Protein AF-U9UAP5-F1 (afdb_monomer_lite)

pLDDT: mean 79.6, std 18.51, range [35.94, 98.56]

Organism: Rhizophagus irregularis (strain DAOM 181602 / DAOM 197198 / MUCL 43194) (NCBI:txid747089)

Secondary structure (DSSP, 8-state):
---SSHHHHHHHHHHHHHHHHHHHHHHHHHHH---TT--HHHHHHHHHHHHTTTT--EEEEEEEEEESTTSTT-EEEEEEEEE-TT--EEEEEEEEPPSS--HHHHHHHHHHHHHHHSTT-SSEEEEES-HHHHHHHHHHHS--S---HHHHHHS-S-HHHHHHHHHHHHTT-S---EEEEPPTT---HHHHHHHHHHHHHHHHHHHHHHHHHHHHHHHHHHTT---

Sequence (227 aa):
MLFKQDDIRLNIFDSNMQKSTQNCIEKYVKKEKFNKNLTIEKLNVINYKLIQQLGEQIFVYIDGSVINNGTENIDGIAGLHFYDKDHKLIDEFYVNIEHWISPSKAEVTSFIIALIIVHNISNVEIITDNEFIFNYFNDIICKTEIYNTRKLLKTQNNIYIWALIRQFIDLNEIIIPKITKIKAHDDDLYHNFLDQQIKGRYSDRNRENENALQTNFRTTKRCRYKI

InterPro domains:
  IPR002156 Ribonuclease H domain [PF00075] (56-192)
  IPR012337 Ribonuclease H-like superfamily [SSF53098] (57-196)
  IPR036397 Ribonuclease H superfamily [G3DSA:3.30.420.10] (53-224)

Radius of gyration: 21.19 Å; chains: 1; bounding box: 62×39×78 Å

Foldseek 3Di:
DDDDDPVVVVVVVVVVCVVLLLCLLCVVCVVVVFFPQRDSVVLVVLLVLVVVLVQFAKEKEKAKDWPPPPDPPIKIKIKIFIAGPVRDTSDIDMTIDPDPDDRVCSRLVNVLSVQSSCFPHARYEYEYQDPCCVVVVVVLLPDPDDDDVVNLVVPPPPSVSVVSVSVCNVVSSGRDHHYDHDHVPDVPVVNVVRVVVRVVVVVVVVVVVVVVVVVVVVVVVVVPPDD

Structure (mmCIF, N/CA/C/O backbone):
data_AF-U9UAP5-F1
#
_entry.id   AF-U9UAP5-F1
#
loop_
_atom_site.group_PDB
_atom_site.id
_atom_site.type_symbol
_atom_site.label_atom_id
_atom_site.label_alt_id
_atom_site.label_comp_id
_atom_site.label_asym_id
_atom_site.label_entity_id
_atom_site.label_seq_id
_atom_site.pdbx_PDB_ins_code
_atom_site.Cartn_x
_atom_site.Cartn_y
_atom_site.Cartn_z
_atom_site.occupancy
_atom_site.B_iso_or_equiv
_atom_site.auth_seq_id
_atom_site.auth_comp_id
_atom_site.auth_asym_id
_atom_site.auth_atom_id
_atom_site.pdbx_PDB_model_num
ATOM 1 N N . MET A 1 1 ? -43.682 16.691 21.833 1.00 35.94 1 MET A N 1
ATOM 2 C CA . MET A 1 1 ? -43.335 16.337 20.440 1.00 35.94 1 MET A CA 1
ATOM 3 C C . MET A 1 1 ? -41.964 16.943 20.168 1.00 35.94 1 MET A C 1
ATOM 5 O O . MET A 1 1 ? -41.879 18.144 19.965 1.00 35.94 1 MET A O 1
ATOM 9 N N . LEU A 1 2 ? -40.893 16.168 20.356 1.00 37.59 2 LEU A N 1
ATOM 10 C CA . LEU A 1 2 ? -39.516 16.672 20.453 1.00 37.59 2 LEU A CA 1
ATOM 11 C C . LEU A 1 2 ? -38.598 15.733 19.662 1.00 37.59 2 LEU A C 1
ATOM 13 O O . LEU A 1 2 ? -37.978 14.852 20.228 1.00 37.59 2 LEU A O 1
ATOM 17 N N . PHE A 1 3 ? -38.597 15.881 18.338 1.00 38.66 3 PHE A N 1
ATOM 18 C CA . PHE A 1 3 ? -37.643 15.247 17.425 1.00 38.66 3 PHE A CA 1
ATOM 19 C C . PHE A 1 3 ? -37.561 16.129 16.180 1.00 38.66 3 PHE A C 1
ATOM 21 O O . PHE A 1 3 ? -38.587 16.300 15.521 1.00 38.66 3 PHE A O 1
ATOM 28 N N . LYS A 1 4 ? -36.394 16.741 15.919 1.00 45.78 4 LYS A N 1
ATOM 29 C CA . LYS A 1 4 ? -35.970 17.262 14.594 1.00 45.78 4 LYS A CA 1
ATOM 30 C C . LYS A 1 4 ? -34.609 17.973 14.571 1.00 45.78 4 LYS A C 1
ATOM 32 O O . LYS A 1 4 ? -34.168 18.358 13.493 1.00 45.78 4 LYS A O 1
ATOM 37 N N . GLN A 1 5 ? -33.945 18.185 15.711 1.00 45.50 5 GLN A N 1
ATOM 38 C CA . GLN A 1 5 ? -32.701 18.971 15.742 1.00 45.50 5 GLN A CA 1
ATOM 39 C C . GLN A 1 5 ? -31.417 18.123 15.700 1.00 45.50 5 GLN A C 1
ATOM 41 O O . GLN A 1 5 ? -30.383 18.629 15.265 1.00 45.50 5 GLN A O 1
ATOM 46 N N . ASP A 1 6 ? -31.496 16.835 16.049 1.00 45.12 6 ASP A N 1
ATOM 47 C CA . ASP A 1 6 ? -30.340 15.927 16.059 1.00 45.12 6 ASP A CA 1
ATOM 48 C C . ASP A 1 6 ? -29.997 15.373 14.661 1.00 45.12 6 ASP A C 1
ATOM 50 O O . ASP A 1 6 ? -28.821 15.243 14.322 1.00 45.12 6 ASP A O 1
ATOM 54 N N . ASP A 1 7 ? -30.992 15.194 13.784 1.00 52.41 7 ASP A N 1
ATOM 55 C CA . ASP A 1 7 ? -30.795 14.655 12.425 1.00 52.41 7 ASP A CA 1
ATOM 56 C C . ASP A 1 7 ? -30.015 15.601 11.499 1.00 52.41 7 ASP A C 1
ATOM 58 O O . ASP A 1 7 ? -29.299 15.172 10.595 1.00 52.41 7 ASP A O 1
ATOM 62 N N . ILE A 1 8 ? -30.139 16.914 11.707 1.00 49.81 8 ILE A N 1
ATOM 63 C CA . ILE A 1 8 ? -29.473 17.916 10.864 1.00 49.81 8 ILE A CA 1
ATOM 64 C C . ILE A 1 8 ? -27.989 18.015 11.232 1.00 49.81 8 ILE A C 1
ATOM 66 O O . ILE A 1 8 ? -27.147 18.173 10.351 1.00 49.81 8 ILE A O 1
ATOM 70 N N . ARG A 1 9 ? -27.644 17.892 12.521 1.00 43.47 9 ARG A N 1
ATOM 71 C CA . ARG A 1 9 ? -26.245 17.935 12.972 1.00 43.47 9 ARG A CA 1
ATOM 72 C C . ARG A 1 9 ? -25.468 16.700 12.534 1.00 43.47 9 ARG A C 1
ATOM 74 O O . ARG A 1 9 ? -24.343 16.870 12.077 1.00 43.47 9 ARG A O 1
ATOM 81 N N . LEU A 1 10 ? -26.076 15.515 12.603 1.00 42.47 10 LEU A N 1
ATOM 82 C CA . LEU A 1 10 ? -25.497 14.274 12.076 1.00 42.47 10 LEU A CA 1
ATOM 83 C C . LEU A 1 10 ? -25.253 14.370 10.563 1.00 42.47 10 LEU A C 1
ATOM 85 O O . LEU A 1 10 ? -24.121 14.208 10.126 1.00 42.47 10 LEU A O 1
ATOM 89 N N . ASN A 1 11 ? -26.250 14.797 9.780 1.00 44.91 11 ASN A N 1
ATOM 90 C CA . ASN A 1 11 ? -26.093 14.959 8.328 1.00 44.91 11 ASN A CA 1
ATOM 91 C C . ASN A 1 11 ? -25.056 16.026 7.930 1.00 44.91 11 ASN A C 1
ATOM 93 O O . ASN A 1 11 ? -24.341 15.866 6.942 1.00 44.91 11 ASN A O 1
ATOM 97 N N . ILE A 1 12 ? -24.948 17.128 8.682 1.00 47.19 12 ILE A N 1
ATOM 98 C CA . ILE A 1 12 ? -23.920 18.150 8.434 1.00 47.19 12 ILE A CA 1
ATOM 99 C C . ILE A 1 12 ? -22.530 17.608 8.785 1.00 47.19 12 ILE A C 1
ATOM 101 O O . ILE A 1 12 ? -21.582 17.870 8.043 1.00 47.19 12 ILE A O 1
ATOM 105 N N . PHE A 1 13 ? -22.404 16.843 9.872 1.00 42.25 13 PHE A N 1
ATOM 106 C CA . PHE A 1 13 ? -21.147 16.212 10.273 1.00 42.25 13 PHE A CA 1
ATOM 107 C C . PHE A 1 13 ? -20.698 15.164 9.247 1.00 42.25 13 PHE A C 1
ATOM 109 O O . PHE A 1 13 ? -19.557 15.225 8.794 1.00 42.25 13 PHE A O 1
ATOM 116 N N . ASP A 1 14 ? -21.616 14.320 8.773 1.00 47.25 14 ASP A N 1
ATOM 117 C CA . ASP A 1 14 ? -21.368 13.340 7.712 1.00 47.25 14 ASP A CA 1
ATOM 118 C C . ASP A 1 14 ? -21.012 14.016 6.382 1.00 47.25 14 ASP A C 1
ATOM 120 O O . ASP A 1 14 ? -20.073 13.597 5.711 1.00 47.25 14 ASP A O 1
ATOM 124 N N . SER A 1 15 ? -21.676 15.122 6.019 1.00 47.16 15 SER A N 1
ATOM 125 C CA . SER A 1 15 ? -21.361 15.866 4.787 1.00 47.16 15 SER A CA 1
ATOM 126 C C . SER A 1 15 ? -20.008 16.591 4.842 1.00 47.16 15 SER A C 1
ATOM 128 O O . SER A 1 15 ? -19.310 16.704 3.831 1.00 47.16 15 SER A O 1
ATOM 130 N N . ASN A 1 16 ? -19.608 17.075 6.022 1.00 41.84 16 ASN A N 1
ATOM 131 C CA . ASN A 1 16 ? -18.329 17.752 6.227 1.00 41.84 16 ASN A CA 1
ATOM 132 C C . ASN A 1 16 ? -17.179 16.750 6.375 1.00 41.84 16 ASN A C 1
ATOM 134 O O . ASN A 1 16 ? -16.092 17.018 5.863 1.00 41.84 16 ASN A O 1
ATOM 138 N N . MET A 1 17 ? -17.422 15.583 6.984 1.00 44.56 17 MET A N 1
ATOM 139 C CA . MET A 1 17 ? -16.513 14.444 6.886 1.00 44.56 17 MET A CA 1
ATOM 140 C C . MET A 1 17 ? -16.401 13.979 5.436 1.00 44.56 17 MET A C 1
ATOM 142 O O . MET A 1 17 ? -15.288 13.841 4.956 1.00 44.56 17 MET A O 1
ATOM 146 N N . GLN A 1 18 ? -17.487 13.842 4.672 1.00 45.22 18 GLN A N 1
ATOM 147 C CA . GLN A 1 18 ? -17.420 13.503 3.239 1.00 45.22 18 GLN A CA 1
ATOM 148 C C . GLN A 1 18 ? -16.587 14.516 2.425 1.00 45.22 18 GLN A C 1
ATOM 150 O O . GLN A 1 18 ? -15.749 14.124 1.614 1.00 45.22 18 GLN A O 1
ATOM 155 N N . LYS A 1 19 ? -16.718 15.820 2.706 1.00 44.84 19 LYS A N 1
ATOM 156 C CA . LYS A 1 19 ? -15.892 16.868 2.076 1.00 44.84 19 LYS A CA 1
ATOM 157 C C . LYS A 1 19 ? -14.421 16.864 2.503 1.00 44.84 19 LYS A C 1
ATOM 159 O O . LYS A 1 19 ? -13.569 17.209 1.684 1.00 44.84 19 LYS A O 1
ATOM 164 N N . SER A 1 20 ? -14.098 16.527 3.754 1.00 47.84 20 SER A N 1
ATOM 165 C CA . SER A 1 20 ? -12.695 16.420 4.188 1.00 47.84 20 SER A CA 1
ATOM 166 C C . SER A 1 20 ? -12.054 15.113 3.713 1.00 47.84 20 SER A C 1
ATOM 168 O O . SER A 1 20 ? -10.878 15.103 3.354 1.00 47.84 20 SER A O 1
ATOM 170 N N . THR A 1 21 ? -12.846 14.041 3.623 1.00 48.28 21 THR A N 1
ATOM 171 C CA . THR A 1 21 ? -12.407 12.696 3.240 1.00 48.28 21 THR A CA 1
ATOM 172 C C . THR A 1 21 ? -12.089 12.568 1.752 1.00 48.28 21 THR A C 1
ATOM 174 O O . THR A 1 21 ? -11.117 11.916 1.388 1.00 48.28 21 THR A O 1
ATOM 177 N N . GLN A 1 22 ? -12.794 13.294 0.882 1.00 56.00 22 GLN A N 1
ATOM 178 C CA . GLN A 1 22 ? -12.462 13.357 -0.549 1.00 56.00 22 GLN A CA 1
ATOM 179 C C . GLN A 1 22 ? -11.122 14.043 -0.848 1.00 56.00 22 GLN A C 1
ATOM 181 O O . GLN A 1 22 ? -10.555 13.861 -1.927 1.00 56.00 22 GLN A O 1
ATOM 186 N N . ASN A 1 23 ? -10.572 14.813 0.093 1.00 66.12 23 ASN A N 1
ATOM 187 C CA . ASN A 1 23 ? -9.440 15.677 -0.201 1.00 66.12 23 ASN A CA 1
ATOM 188 C C . ASN A 1 23 ? -8.152 14.886 -0.487 1.00 66.12 23 ASN A C 1
ATOM 190 O O . ASN A 1 23 ? -7.437 15.229 -1.420 1.00 66.12 23 ASN A O 1
ATOM 194 N N . CYS A 1 24 ? -7.861 13.813 0.253 1.00 73.25 24 CYS A N 1
ATOM 195 C CA . CYS A 1 24 ? -6.582 13.090 0.157 1.00 73.25 24 CYS A CA 1
ATOM 196 C C . CYS A 1 24 ? -6.457 12.302 -1.153 1.00 73.25 24 CYS A C 1
ATOM 198 O O . CYS A 1 24 ? -5.463 12.442 -1.871 1.00 73.25 24 CYS A O 1
ATOM 200 N N . ILE A 1 25 ? -7.506 11.543 -1.494 1.00 77.12 25 ILE A N 1
ATOM 201 C CA . ILE A 1 25 ? -7.612 10.780 -2.745 1.00 77.12 25 ILE A CA 1
ATOM 202 C C . ILE A 1 25 ? -7.544 11.732 -3.939 1.00 77.12 25 ILE A C 1
ATOM 204 O O . ILE A 1 25 ? -6.713 11.558 -4.832 1.00 77.12 25 ILE A O 1
ATOM 208 N N . GLU A 1 26 ? -8.363 12.787 -3.945 1.00 77.00 26 GLU A N 1
ATOM 209 C CA . GLU A 1 26 ? -8.347 13.749 -5.042 1.00 77.00 26 GLU A CA 1
ATOM 210 C C . GLU A 1 26 ? -7.017 14.497 -5.149 1.00 77.00 26 GLU A C 1
ATOM 212 O O . GLU A 1 26 ? -6.506 14.656 -6.258 1.00 77.00 26 GLU A O 1
ATOM 217 N N . LYS A 1 27 ? -6.437 14.949 -4.027 1.00 74.75 27 LYS A N 1
ATOM 218 C CA . LYS A 1 27 ? -5.133 15.628 -4.001 1.00 74.75 27 LYS A CA 1
ATOM 219 C C . LYS A 1 27 ? -4.051 14.752 -4.598 1.00 74.75 27 LYS A C 1
ATOM 221 O O . LYS A 1 27 ? -3.270 15.260 -5.397 1.00 74.75 27 LYS A O 1
ATOM 226 N N . TYR A 1 28 ? -3.994 13.477 -4.221 1.00 75.50 28 TYR A N 1
ATOM 227 C CA . TYR A 1 28 ? -2.985 12.567 -4.741 1.00 75.50 28 TYR A CA 1
ATOM 228 C C . TYR A 1 28 ? -3.186 12.305 -6.229 1.00 75.50 28 TYR A C 1
ATOM 230 O O . TYR A 1 28 ? -2.288 12.594 -7.012 1.00 75.50 28 TYR A O 1
ATOM 238 N N . VAL A 1 29 ? -4.379 11.876 -6.654 1.00 75.56 29 VAL A N 1
ATOM 239 C CA . VAL A 1 29 ? -4.629 11.545 -8.067 1.00 75.56 29 VAL A CA 1
ATOM 240 C C . VAL A 1 29 ? -4.442 12.771 -8.977 1.00 75.56 29 VAL A C 1
ATOM 242 O O . VAL A 1 29 ? -3.831 12.670 -10.042 1.00 75.56 29 VAL A O 1
ATOM 245 N N . LYS A 1 30 ? -4.889 13.965 -8.551 1.00 72.12 30 LYS A N 1
ATOM 246 C CA . LYS A 1 30 ? -4.695 15.222 -9.307 1.00 72.12 30 LYS A CA 1
ATOM 247 C C . LYS A 1 30 ? -3.240 15.695 -9.338 1.00 72.12 30 LYS A C 1
ATOM 249 O O . LYS A 1 30 ? -2.876 16.424 -10.261 1.00 72.12 30 LYS A O 1
ATOM 254 N N . LYS A 1 31 ? -2.425 15.347 -8.339 1.00 69.56 31 LYS A N 1
ATOM 255 C CA . LYS A 1 31 ? -0.985 15.649 -8.318 1.00 69.56 31 LYS A CA 1
ATOM 256 C C . LYS A 1 31 ? -0.188 14.646 -9.146 1.00 69.56 31 LYS A C 1
ATOM 258 O O . LYS A 1 31 ? 0.720 15.055 -9.861 1.00 69.56 31 LYS A O 1
ATOM 263 N N . GLU A 1 32 ? -0.568 13.374 -9.082 1.00 66.31 32 GLU A N 1
ATOM 264 C CA . GLU A 1 32 ? 0.129 12.283 -9.750 1.00 66.31 32 GLU A CA 1
ATOM 265 C C . GLU A 1 32 ? -0.111 12.231 -11.250 1.00 66.31 32 GLU A C 1
ATOM 267 O O . GLU A 1 32 ? 0.716 11.598 -11.865 1.00 66.31 32 GLU A O 1
ATOM 272 N N . LYS A 1 33 ? -1.159 12.861 -11.829 1.00 55.91 33 LYS A N 1
ATOM 273 C CA . LYS A 1 33 ? -1.406 13.221 -13.266 1.00 55.91 33 LYS A CA 1
ATOM 274 C C . LYS A 1 33 ? -0.929 12.292 -14.415 1.00 55.91 33 LYS A C 1
ATOM 276 O O . LYS A 1 33 ? -1.120 12.634 -15.579 1.00 55.91 33 LYS A O 1
ATOM 281 N N . PHE A 1 34 ? -0.367 11.131 -14.123 1.00 49.75 34 PHE A N 1
ATOM 282 C CA . PHE A 1 34 ? 0.582 10.379 -14.945 1.00 49.75 34 PHE A CA 1
ATOM 283 C C . PHE A 1 34 ? 0.334 8.875 -14.832 1.00 49.75 34 PHE A C 1
ATOM 285 O O . PHE A 1 34 ? 1.181 8.098 -15.233 1.00 49.75 34 PHE A O 1
ATOM 292 N N . ASN A 1 35 ? -0.789 8.441 -14.256 1.00 58.06 35 ASN A N 1
ATOM 293 C CA . ASN A 1 35 ? -1.084 7.022 -14.128 1.00 58.06 35 ASN A CA 1
ATOM 294 C C . ASN A 1 35 ? -2.488 6.749 -14.650 1.00 58.06 35 ASN A C 1
ATOM 296 O O . ASN A 1 35 ? -3.480 6.990 -13.959 1.00 58.06 35 ASN A O 1
ATOM 300 N N . LYS A 1 36 ? -2.583 6.296 -15.905 1.00 59.66 36 LYS A N 1
ATOM 301 C CA . LYS A 1 36 ? -3.878 6.165 -16.607 1.00 59.66 36 LYS A CA 1
ATOM 302 C C . LYS A 1 36 ? -4.831 5.178 -15.926 1.00 59.66 36 LYS A C 1
ATOM 304 O O . LYS A 1 36 ? -6.037 5.246 -16.144 1.00 59.66 36 LYS A O 1
ATOM 309 N N . ASN A 1 37 ? -4.294 4.295 -15.086 1.00 64.44 37 ASN A N 1
ATOM 310 C CA . ASN A 1 37 ? -5.046 3.248 -14.399 1.00 64.44 37 ASN A CA 1
ATOM 311 C C . ASN A 1 37 ? -5.502 3.645 -12.982 1.00 64.44 37 ASN A C 1
ATOM 313 O O . ASN A 1 37 ? -6.260 2.896 -12.359 1.00 64.44 37 ASN A O 1
ATOM 317 N N . LEU A 1 38 ? -5.084 4.815 -12.483 1.00 76.62 38 LEU A N 1
ATOM 318 C CA . LEU A 1 38 ? -5.445 5.329 -11.164 1.00 76.62 38 LEU A CA 1
ATOM 319 C C . LEU A 1 38 ? -6.647 6.281 -11.273 1.00 76.62 38 LEU A C 1
ATOM 321 O O . LEU A 1 38 ? -6.513 7.441 -11.655 1.00 76.62 38 LEU A O 1
ATOM 325 N N . THR A 1 39 ? -7.837 5.799 -10.918 1.00 81.56 39 THR A N 1
ATOM 326 C CA . THR A 1 39 ? -9.073 6.600 -10.940 1.00 81.56 39 THR A CA 1
ATOM 327 C C . THR A 1 39 ? -9.577 6.861 -9.526 1.00 81.56 39 THR A C 1
ATOM 329 O O . THR A 1 39 ? -9.689 5.916 -8.743 1.00 81.56 39 THR A O 1
ATOM 332 N N . ILE A 1 40 ? -9.968 8.108 -9.238 1.00 83.50 40 ILE A N 1
ATOM 333 C CA . ILE A 1 40 ? -10.577 8.518 -7.956 1.00 83.50 40 ILE A CA 1
ATOM 334 C C . ILE A 1 40 ? -11.766 7.615 -7.596 1.00 83.50 40 ILE A C 1
ATOM 336 O O . ILE A 1 40 ? -11.891 7.187 -6.455 1.00 83.50 40 ILE A O 1
ATOM 340 N N . GLU A 1 41 ? -12.596 7.268 -8.581 1.00 85.88 41 GLU A N 1
ATOM 341 C CA . GLU A 1 41 ? -13.773 6.412 -8.396 1.00 85.88 41 GLU A CA 1
ATOM 342 C C . GLU A 1 41 ? -13.417 5.038 -7.818 1.00 85.88 41 GLU A C 1
ATOM 344 O O . GLU A 1 41 ? -13.993 4.641 -6.811 1.00 85.88 41 GLU A O 1
ATOM 349 N N . LYS A 1 42 ? -12.427 4.338 -8.391 1.00 88.12 42 LYS A N 1
ATOM 350 C CA . LYS A 1 42 ? -11.974 3.034 -7.870 1.00 88.12 42 LYS A CA 1
ATOM 351 C C . LYS A 1 42 ? -11.477 3.128 -6.428 1.00 88.12 42 LYS A C 1
ATOM 353 O O . LYS A 1 42 ? -11.852 2.296 -5.610 1.00 88.12 42 LYS A O 1
ATOM 358 N N . LEU A 1 43 ? -10.671 4.143 -6.114 1.00 91.69 43 LEU A N 1
ATOM 359 C CA . LEU A 1 43 ? -10.145 4.337 -4.758 1.00 91.69 43 LEU A CA 1
ATOM 360 C C . LEU A 1 43 ? -11.276 4.615 -3.756 1.00 91.69 43 LEU A C 1
ATOM 362 O O . LEU A 1 43 ? -11.295 4.024 -2.680 1.00 91.69 43 LEU A O 1
ATOM 366 N N . ASN A 1 44 ? -12.256 5.440 -4.140 1.00 90.75 44 ASN A N 1
ATOM 367 C CA . ASN A 1 44 ? -13.436 5.728 -3.322 1.00 90.75 44 ASN A CA 1
ATOM 368 C C . ASN A 1 44 ? -14.317 4.491 -3.108 1.00 90.75 44 ASN A C 1
ATOM 370 O O . ASN A 1 44 ? -14.843 4.306 -2.015 1.00 90.75 44 ASN A O 1
ATOM 374 N N . VAL A 1 45 ? -14.484 3.636 -4.124 1.00 93.44 45 VAL A N 1
ATOM 375 C CA . VAL A 1 45 ? -15.258 2.390 -3.993 1.00 93.44 45 VAL A CA 1
ATOM 376 C C . VAL A 1 45 ? -14.613 1.455 -2.973 1.00 93.44 45 VAL A C 1
ATOM 378 O O . VAL A 1 45 ? -15.321 0.911 -2.126 1.00 93.44 45 VAL A O 1
ATOM 381 N N . ILE A 1 46 ? -13.288 1.294 -3.019 1.00 95.44 46 ILE A N 1
ATOM 382 C CA . ILE A 1 46 ? -12.565 0.478 -2.036 1.00 95.44 46 ILE A C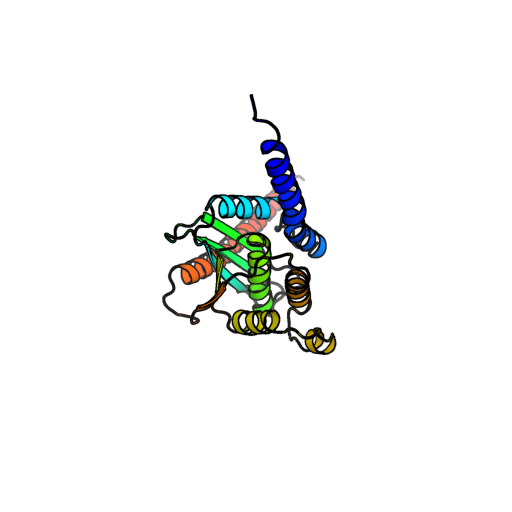A 1
ATOM 383 C C . ILE A 1 46 ? -12.700 1.106 -0.649 1.00 95.44 46 ILE A C 1
ATOM 385 O O . ILE A 1 46 ? -13.158 0.433 0.268 1.00 95.44 46 ILE A O 1
ATOM 389 N N . ASN A 1 47 ? -12.395 2.401 -0.503 1.00 95.56 47 ASN A N 1
ATOM 390 C CA . ASN A 1 47 ? -12.536 3.115 0.769 1.00 95.56 47 ASN A CA 1
ATOM 391 C C . ASN A 1 47 ? -13.939 2.935 1.374 1.00 95.56 47 ASN A C 1
ATOM 393 O O . ASN A 1 47 ? -14.063 2.584 2.545 1.00 95.56 47 ASN A O 1
ATOM 397 N N . TYR A 1 48 ? -14.991 3.067 0.562 1.00 94.06 48 TYR A N 1
ATOM 398 C CA . TYR A 1 48 ? -16.363 2.838 1.001 1.00 94.06 48 TYR A CA 1
ATOM 399 C C . TYR A 1 48 ? -16.572 1.412 1.530 1.00 94.06 48 TYR A C 1
ATOM 401 O O . TYR A 1 48 ? -17.097 1.247 2.626 1.00 94.06 48 TYR A O 1
ATOM 409 N N . LYS A 1 49 ? -16.113 0.372 0.817 1.00 95.94 49 LYS A N 1
ATOM 410 C CA . LYS A 1 49 ? -16.207 -1.025 1.291 1.00 95.94 49 LYS A CA 1
ATOM 411 C C . LYS A 1 49 ? -15.492 -1.248 2.628 1.00 95.94 49 LYS A C 1
ATOM 413 O O . LYS A 1 49 ? -15.974 -2.031 3.448 1.00 95.94 49 LYS A O 1
ATOM 418 N N . LEU A 1 50 ? -14.368 -0.566 2.847 1.00 96.19 50 LEU A N 1
ATOM 419 C CA . LEU A 1 50 ? -13.612 -0.635 4.098 1.00 96.19 50 LEU A CA 1
ATOM 420 C C . LEU A 1 50 ? -14.341 0.081 5.246 1.00 96.19 50 LEU A C 1
ATOM 422 O O . LEU A 1 50 ? -14.419 -0.453 6.347 1.00 96.19 50 LEU A O 1
ATOM 426 N N . ILE A 1 51 ? -14.959 1.239 4.994 1.00 93.88 51 ILE A N 1
ATOM 427 C CA . ILE A 1 51 ? -15.796 1.941 5.987 1.00 93.88 51 ILE A CA 1
ATOM 428 C C . ILE A 1 51 ? -16.985 1.072 6.422 1.00 93.88 51 ILE A C 1
ATOM 430 O O . ILE A 1 51 ? -17.341 1.047 7.601 1.00 93.88 51 ILE A O 1
ATOM 434 N N . GLN A 1 52 ? -17.559 0.298 5.496 1.00 93.44 52 GLN A N 1
ATOM 435 C CA . GLN A 1 52 ? -18.656 -0.629 5.790 1.00 93.44 52 GLN A CA 1
ATOM 436 C C . GLN A 1 52 ? -18.255 -1.801 6.708 1.00 93.44 52 GLN A C 1
ATOM 438 O O . GLN A 1 52 ? -19.142 -2.537 7.131 1.00 93.44 52 GLN A O 1
ATOM 443 N N . GLN A 1 53 ? -16.971 -1.952 7.065 1.00 92.38 53 GLN A N 1
ATOM 444 C CA . GLN A 1 53 ? -16.531 -2.866 8.130 1.00 92.38 53 GLN A CA 1
ATOM 445 C C . GLN A 1 53 ? -16.803 -2.311 9.544 1.00 92.38 53 GLN A C 1
ATOM 447 O O . GLN A 1 53 ? -16.448 -2.940 10.533 1.00 92.38 53 GLN A O 1
ATOM 452 N N . LEU A 1 54 ? -17.426 -1.130 9.670 1.00 89.12 54 LEU A N 1
ATOM 453 C CA . LEU A 1 54 ? -17.953 -0.576 10.928 1.00 89.12 54 LEU A CA 1
ATOM 454 C C . LEU A 1 54 ? -16.921 -0.463 12.070 1.00 89.12 54 LEU A C 1
ATOM 456 O O . LEU A 1 54 ? -17.260 -0.590 13.245 1.00 89.12 54 LEU A O 1
ATOM 460 N N . GLY A 1 55 ? -15.660 -0.185 11.728 1.00 86.50 55 GLY A N 1
ATOM 461 C CA . GLY A 1 55 ? -14.570 -0.019 12.698 1.00 86.50 55 GLY A CA 1
ATOM 462 C C . GLY A 1 55 ? -13.910 -1.325 13.155 1.00 86.50 55 GLY A C 1
ATOM 463 O O . GLY A 1 55 ? -13.029 -1.291 14.019 1.00 86.50 55 GLY A O 1
ATOM 464 N N . GLU A 1 56 ? -14.291 -2.466 12.576 1.00 95.06 56 GLU A N 1
ATOM 465 C CA . G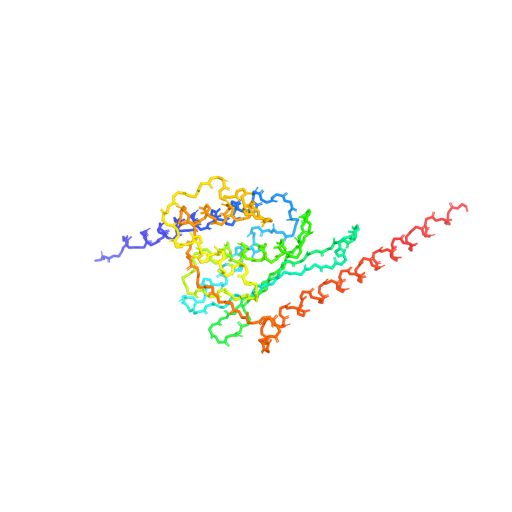LU A 1 56 ? -13.550 -3.715 12.738 1.00 95.06 56 GLU A CA 1
ATOM 466 C C . GLU A 1 56 ? -12.124 -3.610 12.175 1.00 95.06 56 GLU A C 1
ATOM 468 O O . GLU A 1 56 ? -11.792 -2.693 11.422 1.00 95.06 56 GLU A O 1
ATOM 473 N N . GLN A 1 57 ? -11.264 -4.541 12.592 1.00 97.62 57 GLN A N 1
ATOM 474 C CA . GLN A 1 57 ? -9.873 -4.588 12.154 1.00 97.62 57 GLN A CA 1
ATOM 475 C C . GLN A 1 57 ? -9.800 -4.829 10.646 1.00 97.62 57 GLN A C 1
ATOM 477 O O . GLN A 1 57 ? -10.441 -5.741 10.125 1.00 97.62 57 GLN A O 1
ATOM 482 N N . ILE A 1 58 ? -8.965 -4.043 9.973 1.00 98.44 58 ILE A N 1
ATOM 483 C CA . ILE A 1 58 ? -8.647 -4.197 8.557 1.00 98.44 58 ILE A CA 1
ATOM 484 C C . ILE A 1 58 ? -7.156 -4.476 8.422 1.00 98.44 58 ILE A C 1
ATOM 486 O O . ILE A 1 58 ? -6.326 -3.764 8.997 1.00 98.44 58 ILE A O 1
ATOM 490 N N . PHE A 1 59 ? -6.821 -5.496 7.639 1.00 98.50 59 PHE A N 1
ATOM 491 C CA . PHE A 1 59 ? -5.446 -5.825 7.284 1.00 98.50 59 PHE A CA 1
ATOM 492 C C . PHE A 1 59 ? -5.193 -5.446 5.829 1.00 98.50 59 PHE A C 1
ATOM 494 O O . PHE A 1 59 ? -5.963 -5.809 4.938 1.00 98.50 59 PHE A O 1
ATOM 501 N N . VAL A 1 60 ? -4.115 -4.707 5.585 1.00 98.56 60 VAL A N 1
ATOM 502 C CA . VAL A 1 60 ? -3.731 -4.249 4.250 1.00 98.56 60 VAL A CA 1
ATOM 503 C C . VAL A 1 60 ? -2.349 -4.779 3.926 1.00 98.56 60 VAL A C 1
ATOM 505 O O . VAL A 1 60 ? -1.357 -4.281 4.447 1.00 98.56 60 VAL A O 1
ATOM 508 N N . TYR A 1 61 ? -2.279 -5.768 3.047 1.00 98.25 61 TYR A N 1
ATOM 509 C CA . TYR A 1 61 ? -1.009 -6.273 2.537 1.00 98.25 61 TYR A CA 1
ATOM 510 C C . TYR A 1 61 ? -0.602 -5.446 1.328 1.00 98.25 61 TYR A C 1
ATOM 512 O O . TYR A 1 61 ? -1.419 -5.238 0.427 1.00 98.25 61 TYR A O 1
ATOM 520 N N . ILE A 1 62 ? 0.641 -4.974 1.317 1.00 98.00 62 ILE A N 1
ATOM 521 C CA . ILE A 1 62 ? 1.195 -4.176 0.224 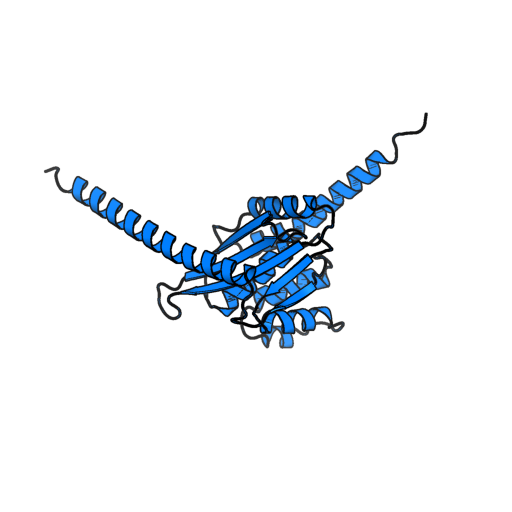1.00 98.00 62 ILE A CA 1
ATOM 522 C C . ILE A 1 62 ? 2.475 -4.809 -0.301 1.00 98.00 62 ILE A C 1
ATOM 524 O O . ILE A 1 62 ? 3.288 -5.299 0.476 1.00 98.00 62 ILE A O 1
ATOM 528 N N . ASP A 1 63 ? 2.661 -4.734 -1.614 1.00 96.50 63 ASP A N 1
ATOM 529 C CA . ASP A 1 63 ? 3.893 -5.152 -2.276 1.00 96.50 63 ASP A CA 1
ATOM 530 C C . ASP A 1 63 ? 4.071 -4.373 -3.591 1.00 96.50 63 ASP A C 1
ATOM 532 O O . ASP A 1 63 ? 3.121 -3.803 -4.149 1.00 96.50 63 ASP A O 1
ATOM 536 N N . GLY A 1 64 ? 5.309 -4.289 -4.063 1.00 95.25 64 GLY A N 1
ATOM 537 C CA . GLY A 1 64 ? 5.677 -3.685 -5.326 1.00 95.25 64 GLY A CA 1
ATOM 538 C C . GLY A 1 64 ? 6.751 -4.496 -6.035 1.00 95.25 64 GLY A C 1
ATOM 539 O O . GLY A 1 64 ? 7.844 -4.702 -5.524 1.00 95.25 64 GLY A O 1
ATOM 540 N N . SER A 1 65 ? 6.487 -4.863 -7.286 1.00 95.12 65 SER A N 1
ATOM 541 C CA . SER A 1 65 ? 7.421 -5.641 -8.096 1.00 95.12 65 SER A CA 1
ATOM 542 C C . SER A 1 65 ? 7.820 -4.890 -9.360 1.00 95.12 65 SER A C 1
ATOM 544 O O . SER A 1 65 ? 7.076 -4.037 -9.847 1.00 95.12 65 SER A O 1
ATOM 546 N N . VAL A 1 66 ? 8.979 -5.237 -9.920 1.00 94.25 66 VAL A N 1
ATOM 547 C CA . VAL A 1 66 ? 9.471 -4.747 -11.214 1.00 94.25 66 VAL A CA 1
ATOM 548 C C . VAL A 1 66 ? 10.093 -5.900 -11.991 1.00 94.25 66 VAL A C 1
ATOM 550 O O . VAL A 1 66 ? 10.879 -6.671 -11.441 1.00 94.25 66 VAL A O 1
ATOM 553 N N . ILE A 1 67 ? 9.794 -5.976 -13.285 1.00 92.69 67 ILE A N 1
ATOM 554 C CA . ILE A 1 67 ? 10.422 -6.911 -14.227 1.00 92.69 67 ILE A CA 1
ATOM 555 C C . ILE A 1 67 ? 11.285 -6.166 -15.245 1.00 92.69 67 ILE A C 1
ATOM 557 O O . ILE A 1 67 ? 11.131 -4.963 -15.451 1.00 92.69 67 ILE A O 1
ATOM 561 N N . ASN A 1 68 ? 12.197 -6.897 -15.895 1.00 89.88 68 ASN A N 1
ATOM 562 C CA . ASN A 1 68 ? 13.070 -6.378 -16.956 1.00 89.88 68 ASN A CA 1
ATOM 563 C C . ASN A 1 68 ? 13.841 -5.108 -16.543 1.00 89.88 68 ASN A C 1
ATOM 565 O O . ASN A 1 68 ? 14.063 -4.201 -17.353 1.00 89.88 68 ASN A O 1
ATOM 569 N N . ASN A 1 69 ? 14.226 -5.030 -15.266 1.00 87.12 69 ASN A N 1
ATOM 570 C CA . ASN A 1 69 ? 14.908 -3.870 -14.708 1.00 87.12 69 ASN A CA 1
ATOM 571 C C . ASN A 1 69 ? 16.219 -3.588 -15.462 1.00 87.12 69 ASN A C 1
ATOM 573 O O . ASN A 1 69 ? 16.985 -4.504 -15.755 1.00 87.12 69 ASN A O 1
ATOM 577 N N . GLY A 1 70 ? 16.474 -2.315 -15.769 1.00 83.50 70 GLY A N 1
ATOM 578 C CA . GLY A 1 70 ? 17.634 -1.890 -16.559 1.00 83.50 70 GLY A CA 1
ATOM 579 C C . GLY A 1 70 ? 17.479 -2.052 -18.076 1.00 83.50 70 GLY A C 1
ATOM 580 O O . GLY A 1 70 ? 18.438 -1.806 -18.803 1.00 83.50 70 GLY A O 1
ATOM 581 N N . THR A 1 71 ? 16.295 -2.431 -18.564 1.00 87.50 71 THR A N 1
ATOM 582 C CA . THR A 1 71 ? 15.985 -2.502 -20.001 1.00 87.50 71 THR A CA 1
ATOM 583 C C . THR A 1 71 ? 14.923 -1.475 -20.399 1.00 87.50 71 THR A C 1
ATOM 585 O O . THR A 1 71 ? 14.240 -0.906 -19.550 1.00 87.50 71 THR A O 1
ATOM 588 N N . GLU A 1 72 ? 14.746 -1.266 -21.703 1.00 83.69 72 GLU A N 1
ATOM 589 C CA . GLU A 1 72 ? 13.665 -0.434 -22.254 1.00 83.69 72 GLU A CA 1
ATOM 590 C C . GLU A 1 72 ? 12.257 -1.004 -22.002 1.00 83.69 72 GLU A C 1
ATOM 592 O O . GLU A 1 72 ? 11.284 -0.256 -22.024 1.00 83.69 72 GLU A O 1
ATOM 597 N N . ASN A 1 73 ? 12.154 -2.305 -21.703 1.00 86.62 73 ASN A N 1
ATOM 598 C CA . ASN A 1 73 ? 10.900 -3.020 -21.442 1.00 86.62 73 ASN A CA 1
ATOM 599 C C . ASN A 1 73 ? 10.610 -3.166 -19.942 1.00 86.62 73 ASN A C 1
ATOM 601 O O . ASN A 1 73 ? 9.939 -4.115 -19.525 1.00 86.62 73 ASN A O 1
ATOM 605 N N . ILE A 1 74 ? 11.178 -2.274 -19.128 1.00 90.25 74 ILE A N 1
ATOM 606 C CA . ILE A 1 74 ? 10.935 -2.229 -17.690 1.00 90.25 74 ILE A CA 1
ATOM 607 C C . ILE A 1 74 ? 9.444 -1.986 -17.419 1.00 90.25 74 ILE A C 1
ATOM 609 O O . ILE A 1 74 ? 8.846 -1.052 -17.950 1.00 90.25 74 ILE A O 1
ATOM 613 N N . ASP A 1 75 ? 8.852 -2.833 -16.581 1.00 91.06 75 ASP A N 1
ATOM 614 C CA . ASP A 1 75 ? 7.463 -2.709 -16.130 1.00 91.06 75 ASP A CA 1
ATOM 615 C C . ASP A 1 75 ? 7.430 -2.880 -14.612 1.00 91.06 75 ASP A C 1
ATOM 617 O O . ASP A 1 75 ? 8.207 -3.651 -14.045 1.00 91.06 75 ASP A O 1
ATOM 621 N N . GLY A 1 76 ? 6.556 -2.125 -13.959 1.00 93.44 76 GLY A N 1
ATOM 622 C CA . GLY A 1 76 ? 6.418 -2.102 -12.513 1.00 93.44 76 GLY A CA 1
ATOM 623 C C . GLY A 1 76 ? 4.956 -2.113 -12.108 1.00 93.44 76 GLY A C 1
ATOM 624 O O . GLY A 1 76 ? 4.121 -1.457 -12.733 1.00 93.44 76 GLY A O 1
ATOM 625 N N . ILE A 1 77 ? 4.648 -2.828 -11.033 1.00 94.44 77 ILE A N 1
ATOM 626 C CA . ILE A 1 77 ? 3.302 -2.940 -10.476 1.00 94.44 77 ILE A CA 1
ATOM 627 C C . ILE A 1 77 ? 3.385 -2.729 -8.970 1.00 94.44 77 ILE A C 1
ATOM 629 O O . ILE A 1 77 ? 4.198 -3.360 -8.301 1.00 94.44 77 ILE A O 1
ATOM 633 N N . ALA A 1 78 ? 2.511 -1.873 -8.453 1.00 95.19 78 ALA A N 1
ATOM 634 C CA . ALA A 1 78 ? 2.174 -1.797 -7.037 1.00 95.19 78 ALA A CA 1
ATOM 635 C C . ALA A 1 78 ? 0.851 -2.535 -6.802 1.00 95.19 78 ALA A C 1
ATOM 637 O O . ALA A 1 78 ? -0.113 -2.313 -7.543 1.00 95.19 78 ALA A O 1
ATOM 638 N N . GLY A 1 79 ? 0.814 -3.400 -5.790 1.00 96.62 79 GLY A N 1
ATOM 639 C CA . GLY A 1 79 ? -0.343 -4.214 -5.430 1.00 96.62 79 GLY A CA 1
ATOM 640 C C . GLY A 1 79 ? -0.752 -4.035 -3.970 1.00 96.62 79 GLY A C 1
ATOM 641 O O . GLY A 1 79 ? 0.081 -3.764 -3.105 1.00 96.62 79 GLY A O 1
ATOM 642 N N . LEU A 1 80 ? -2.054 -4.161 -3.721 1.00 98.12 80 LEU A N 1
ATOM 643 C CA . LEU A 1 80 ? -2.670 -4.085 -2.405 1.00 98.12 80 LEU A CA 1
ATOM 644 C C . LEU A 1 80 ? -3.776 -5.132 -2.279 1.00 98.12 80 LEU A C 1
ATOM 646 O O . LEU A 1 80 ? -4.618 -5.252 -3.172 1.00 98.12 80 LEU A O 1
ATOM 650 N N . HIS A 1 81 ? -3.827 -5.811 -1.138 1.00 98.38 81 HIS A N 1
ATOM 651 C CA . HIS A 1 81 ? -4.952 -6.651 -0.735 1.00 98.38 81 HIS A CA 1
ATOM 652 C C . HIS A 1 81 ? -5.522 -6.174 0.595 1.00 98.38 81 HIS A C 1
ATOM 654 O O . HIS A 1 81 ? -4.773 -5.935 1.542 1.00 98.38 81 HIS A O 1
ATOM 660 N N . PHE A 1 82 ? -6.847 -6.077 0.667 1.00 98.44 82 PHE A N 1
ATOM 661 C CA . PHE A 1 82 ? -7.573 -5.645 1.854 1.00 98.44 82 PHE A CA 1
ATOM 662 C C . PHE A 1 82 ? -8.364 -6.812 2.427 1.00 98.44 82 PHE A C 1
ATOM 664 O O . PHE A 1 82 ? -9.167 -7.415 1.716 1.00 98.44 82 PHE A O 1
ATOM 671 N N . TYR A 1 83 ? -8.184 -7.093 3.711 1.00 98.44 83 TYR A N 1
ATOM 672 C CA . TYR A 1 83 ? -8.873 -8.167 4.414 1.00 98.44 83 TYR A CA 1
ATOM 673 C C . TYR A 1 83 ? -9.607 -7.641 5.645 1.00 98.44 83 TYR A C 1
ATOM 675 O O . TYR A 1 83 ? -9.167 -6.673 6.270 1.00 98.44 83 TYR A O 1
ATOM 683 N N . ASP A 1 84 ? -10.719 -8.289 5.984 1.00 97.56 84 ASP A N 1
ATOM 684 C CA . ASP A 1 84 ? -11.446 -8.039 7.229 1.00 97.56 84 ASP A CA 1
ATOM 685 C C . ASP A 1 84 ? -10.766 -8.715 8.434 1.00 97.56 84 ASP A C 1
ATOM 687 O O . ASP A 1 84 ? -9.727 -9.373 8.312 1.00 97.56 84 ASP A O 1
ATOM 691 N N . LYS A 1 85 ? -11.371 -8.575 9.617 1.00 96.81 85 LYS A N 1
ATOM 692 C CA . LYS A 1 85 ? -10.870 -9.158 10.870 1.00 96.81 85 LYS A CA 1
ATOM 693 C C . LYS A 1 85 ? -10.727 -10.685 10.829 1.00 96.81 85 LYS A C 1
ATOM 695 O O . LYS A 1 85 ? -9.894 -11.240 11.546 1.00 96.81 85 LYS A O 1
ATOM 700 N N . ASP A 1 86 ? -11.521 -11.355 9.994 1.00 96.75 86 ASP A N 1
ATOM 701 C CA . ASP A 1 86 ? -11.535 -12.809 9.829 1.00 96.75 86 ASP A CA 1
ATOM 702 C C . ASP A 1 86 ? -10.633 -13.245 8.655 1.00 96.75 86 ASP A C 1
ATOM 704 O O . ASP A 1 86 ? -10.644 -14.407 8.251 1.00 96.75 86 ASP A O 1
ATOM 708 N N . HIS A 1 87 ? -9.823 -12.315 8.132 1.00 95.62 87 HIS A N 1
ATOM 709 C CA . HIS A 1 87 ? -8.930 -12.479 6.988 1.00 95.62 87 HIS A CA 1
ATOM 710 C C . HIS A 1 87 ? -9.637 -12.903 5.692 1.00 95.62 87 HIS A C 1
ATOM 712 O O . HIS A 1 87 ? -9.060 -13.566 4.824 1.00 95.62 87 HIS A O 1
ATOM 718 N N . LYS A 1 88 ? -10.893 -12.495 5.512 1.00 97.06 88 LYS A N 1
ATOM 719 C CA . LYS A 1 88 ? -11.589 -12.631 4.235 1.00 97.06 88 LYS A CA 1
ATOM 720 C C . LYS A 1 88 ? -11.267 -11.431 3.350 1.00 97.06 88 LYS A C 1
ATOM 722 O O . LYS A 1 88 ? -11.330 -10.285 3.789 1.00 97.06 88 LYS A O 1
ATOM 727 N N . LEU A 1 89 ? -10.932 -11.699 2.087 1.00 97.81 89 LEU A N 1
ATOM 728 C CA . LEU A 1 89 ? -10.607 -10.658 1.113 1.00 97.81 89 LEU A CA 1
ATOM 729 C C . LEU A 1 89 ? -11.831 -9.757 0.873 1.00 97.81 89 LEU A C 1
ATOM 731 O O . LEU A 1 89 ? -12.879 -10.226 0.423 1.00 97.81 89 LEU A O 1
ATOM 735 N N . ILE A 1 90 ? -11.679 -8.468 1.168 1.00 97.62 90 ILE A N 1
ATOM 736 C CA . ILE A 1 90 ? -12.668 -7.416 0.909 1.00 97.62 90 ILE A CA 1
ATOM 737 C C . ILE A 1 90 ? -12.506 -6.906 -0.523 1.00 97.62 90 ILE A C 1
ATOM 739 O O . ILE A 1 90 ? -13.487 -6.791 -1.263 1.00 97.62 90 ILE A O 1
ATOM 743 N N . ASP A 1 91 ? -11.271 -6.560 -0.894 1.00 97.62 91 ASP A N 1
ATOM 744 C CA . ASP A 1 91 ? -10.941 -6.045 -2.220 1.00 97.62 91 ASP A CA 1
ATOM 745 C C . ASP A 1 91 ? -9.443 -6.165 -2.531 1.00 97.62 91 ASP A C 1
ATOM 747 O O . ASP A 1 91 ? -8.613 -6.398 -1.648 1.00 97.62 91 ASP A O 1
ATOM 751 N N . GLU A 1 92 ? -9.108 -5.945 -3.798 1.00 96.62 92 GLU A N 1
ATOM 752 C CA . GLU A 1 92 ? -7.745 -5.906 -4.308 1.00 96.62 92 GLU A CA 1
ATOM 753 C C . GLU A 1 92 ? -7.526 -4.684 -5.208 1.00 96.62 92 GLU A C 1
ATOM 755 O O . GLU A 1 92 ? -8.422 -4.228 -5.921 1.00 96.62 92 GLU A O 1
ATOM 760 N N . PHE A 1 93 ? -6.313 -4.136 -5.196 1.00 95.19 93 PHE A N 1
ATOM 761 C CA . PHE A 1 93 ? -5.967 -2.999 -6.039 1.00 95.19 93 PHE A CA 1
ATOM 762 C C . PHE A 1 93 ? -4.577 -3.142 -6.631 1.00 95.19 93 PHE A C 1
ATOM 764 O O . PHE A 1 93 ? -3.625 -3.495 -5.945 1.00 95.19 93 PHE A O 1
ATOM 771 N N . TYR A 1 94 ? -4.463 -2.809 -7.915 1.00 94.31 94 TYR A N 1
ATOM 772 C CA . TYR A 1 94 ? -3.210 -2.868 -8.650 1.00 94.31 94 TYR A CA 1
ATOM 773 C C . TYR A 1 94 ? -3.073 -1.654 -9.543 1.00 94.31 94 TYR A C 1
ATOM 775 O O . TYR A 1 94 ? -4.020 -1.257 -10.227 1.00 94.31 94 TYR A O 1
ATOM 783 N N . VAL A 1 95 ? -1.867 -1.104 -9.584 1.00 91.12 95 VAL A N 1
ATOM 784 C CA . VAL A 1 95 ? -1.540 0.010 -10.462 1.00 91.12 95 VAL A CA 1
ATOM 785 C C . VAL A 1 95 ? -0.171 -0.191 -11.085 1.00 91.12 95 VAL A C 1
ATOM 787 O O . VAL A 1 95 ? 0.729 -0.775 -10.484 1.00 91.12 95 VAL A O 1
ATOM 790 N N . ASN A 1 96 ? -0.018 0.310 -12.304 1.00 90.50 96 ASN A N 1
ATOM 791 C CA . ASN A 1 96 ? 1.262 0.288 -12.994 1.00 90.50 96 ASN A CA 1
ATOM 792 C C . ASN A 1 96 ? 2.111 1.433 -12.487 1.00 90.50 96 ASN A C 1
ATOM 794 O O . ASN A 1 96 ? 1.600 2.505 -12.187 1.00 90.50 96 ASN A O 1
ATOM 798 N N . ILE A 1 97 ? 3.414 1.234 -12.429 1.00 88.25 97 ILE A N 1
ATOM 799 C CA . ILE A 1 97 ? 4.336 2.319 -12.153 1.00 88.25 97 ILE A CA 1
ATOM 800 C C . ILE A 1 97 ? 4.728 2.924 -13.491 1.00 88.25 97 ILE A C 1
ATOM 802 O O . ILE A 1 97 ? 5.333 2.262 -14.324 1.00 88.25 97 ILE A O 1
ATOM 806 N N . GLU A 1 98 ? 4.385 4.190 -13.699 1.00 81.62 98 GLU A N 1
ATOM 807 C CA . GLU A 1 98 ? 4.833 4.954 -14.861 1.00 81.62 98 GLU A CA 1
ATOM 808 C C . GLU A 1 98 ? 6.040 5.828 -14.472 1.00 81.62 98 GLU A C 1
ATOM 810 O O . GLU A 1 98 ? 6.124 6.335 -13.347 1.00 81.62 98 GLU A O 1
ATOM 815 N N . HIS A 1 99 ? 6.965 6.014 -15.424 1.00 80.50 99 HIS A N 1
ATOM 816 C CA . HIS A 1 99 ? 8.186 6.833 -15.332 1.00 80.50 99 HIS A CA 1
ATOM 817 C C . HIS A 1 99 ? 9.183 6.428 -14.229 1.00 80.50 99 HIS A C 1
ATOM 819 O O . HIS A 1 99 ? 8.814 6.243 -13.074 1.00 80.50 99 HIS A O 1
ATOM 825 N N . TRP A 1 100 ? 10.485 6.390 -14.535 1.00 83.25 100 TRP A N 1
ATOM 826 C CA . TRP A 1 100 ? 11.540 6.136 -13.530 1.00 83.25 100 TRP A CA 1
ATOM 827 C C . TRP A 1 100 ? 11.253 4.898 -12.661 1.00 83.25 100 TRP A C 1
ATOM 829 O O . TRP A 1 100 ? 11.302 4.952 -11.430 1.00 83.25 100 TRP A O 1
ATOM 839 N N . ILE A 1 101 ? 10.853 3.806 -13.315 1.00 88.19 101 ILE A N 1
ATOM 840 C CA . ILE A 1 101 ? 10.442 2.571 -12.650 1.00 88.19 101 ILE A CA 1
ATOM 841 C C . ILE A 1 101 ? 11.641 2.000 -11.887 1.00 88.19 101 ILE A C 1
ATOM 843 O O . ILE A 1 101 ? 12.748 1.907 -12.412 1.00 88.19 101 ILE A O 1
ATOM 847 N N . SER A 1 102 ? 11.419 1.637 -10.627 1.00 90.44 102 SER A N 1
ATOM 848 C CA . SER A 1 102 ? 12.382 0.917 -9.795 1.00 90.44 102 SER A CA 1
ATOM 849 C C . SER A 1 102 ? 11.629 0.078 -8.761 1.00 90.44 102 SER A C 1
ATOM 851 O O . SER A 1 102 ? 10.513 0.467 -8.402 1.00 90.44 102 SER A O 1
ATOM 853 N N . PRO A 1 103 ? 12.213 -1.024 -8.252 1.00 91.31 103 PRO A N 1
ATOM 854 C CA . PRO A 1 103 ? 11.588 -1.831 -7.200 1.00 91.31 103 PRO A CA 1
ATOM 855 C C . PRO A 1 103 ? 11.156 -0.975 -6.004 1.00 91.31 103 PRO A C 1
ATOM 857 O O . PRO A 1 103 ? 9.979 -0.926 -5.667 1.00 91.31 103 PRO A O 1
ATOM 860 N N . SER A 1 104 ? 12.071 -0.134 -5.507 1.00 91.25 104 SER A N 1
ATOM 861 C CA . SER A 1 104 ? 11.780 0.778 -4.394 1.00 91.25 104 SER A CA 1
ATOM 862 C C . SER A 1 104 ? 10.613 1.731 -4.672 1.00 91.25 104 SER A C 1
ATOM 864 O O . SER A 1 104 ? 9.872 2.094 -3.763 1.00 91.25 104 SER A O 1
ATOM 866 N N . LYS A 1 105 ? 10.442 2.182 -5.925 1.00 90.44 105 LYS A N 1
ATOM 867 C CA . LYS A 1 105 ? 9.320 3.046 -6.308 1.00 90.44 105 LYS A CA 1
ATOM 868 C C . LYS A 1 105 ? 8.008 2.273 -6.292 1.00 90.44 105 LYS A C 1
ATOM 870 O O . LYS A 1 105 ? 7.013 2.841 -5.856 1.00 90.44 105 LYS A O 1
ATOM 875 N N . ALA A 1 106 ? 7.995 1.023 -6.752 1.00 93.25 106 ALA A N 1
ATOM 876 C CA . ALA A 1 106 ? 6.796 0.193 -6.724 1.00 93.25 106 ALA A CA 1
ATOM 877 C C . ALA A 1 106 ? 6.306 -0.021 -5.283 1.00 93.25 106 ALA A C 1
ATOM 879 O O . ALA A 1 106 ? 5.144 0.257 -4.997 1.00 93.25 106 ALA A O 1
ATOM 880 N N . GLU A 1 107 ? 7.203 -0.382 -4.365 1.00 94.25 107 GLU A N 1
ATOM 881 C CA . GLU A 1 107 ? 6.865 -0.606 -2.951 1.00 94.25 107 GLU A CA 1
ATOM 882 C C . GLU A 1 107 ? 6.406 0.685 -2.253 1.00 94.25 107 GLU A C 1
ATOM 884 O O . GLU A 1 107 ? 5.394 0.724 -1.559 1.00 94.25 107 GLU A O 1
ATOM 889 N N . VAL A 1 108 ? 7.104 1.806 -2.470 1.00 93.25 108 VAL A N 1
ATOM 890 C CA . VAL A 1 108 ? 6.691 3.089 -1.871 1.00 93.25 108 VAL A CA 1
ATOM 891 C C . VAL A 1 108 ? 5.375 3.595 -2.483 1.00 93.25 108 VAL A C 1
ATOM 893 O O . VAL A 1 108 ? 4.599 4.274 -1.807 1.00 93.25 108 VAL A O 1
ATOM 896 N N . THR A 1 109 ? 5.084 3.245 -3.742 1.00 92.50 109 THR A N 1
ATOM 897 C CA . THR A 1 109 ? 3.805 3.566 -4.392 1.00 92.50 109 THR A CA 1
ATOM 898 C C . THR A 1 109 ? 2.654 2.746 -3.808 1.00 92.50 109 THR A C 1
ATOM 900 O O . THR A 1 109 ? 1.605 3.325 -3.523 1.00 92.50 109 THR A O 1
ATOM 903 N N . SER A 1 110 ? 2.830 1.437 -3.576 1.00 95.75 110 SER A N 1
ATOM 904 C CA . SER A 1 110 ? 1.798 0.626 -2.909 1.00 95.75 110 SER A CA 1
ATOM 905 C C . SER A 1 110 ? 1.505 1.164 -1.507 1.00 95.75 110 SER A C 1
ATOM 907 O O . SER A 1 110 ? 0.341 1.293 -1.127 1.00 95.75 110 SER A O 1
ATOM 909 N N . PHE A 1 111 ? 2.538 1.623 -0.794 1.00 96.81 111 PHE A N 1
ATOM 910 C CA . PHE A 1 111 ? 2.385 2.227 0.524 1.00 96.81 111 PHE A CA 1
ATOM 911 C C . PHE A 1 111 ? 1.577 3.533 0.535 1.00 96.81 111 PHE A C 1
ATOM 913 O O . PHE A 1 111 ? 0.617 3.645 1.298 1.00 96.81 111 PHE A O 1
ATOM 920 N N . ILE A 1 112 ? 1.907 4.528 -0.302 1.00 93.88 112 ILE A N 1
ATOM 921 C CA . ILE A 1 112 ? 1.128 5.781 -0.307 1.00 93.88 112 ILE A CA 1
ATOM 922 C C . ILE A 1 112 ? -0.320 5.544 -0.750 1.00 93.88 112 ILE A C 1
ATOM 924 O O . ILE A 1 112 ? -1.233 6.142 -0.184 1.00 93.88 112 ILE A O 1
ATOM 928 N N . ILE A 1 113 ? -0.555 4.640 -1.705 1.00 94.44 113 ILE A N 1
ATOM 929 C CA . ILE A 1 113 ? -1.915 4.295 -2.131 1.00 94.44 113 ILE A CA 1
ATOM 930 C C . ILE A 1 113 ? -2.692 3.668 -0.972 1.00 94.44 113 ILE A C 1
ATOM 932 O O . ILE A 1 113 ? -3.847 4.040 -0.765 1.00 94.44 113 ILE A O 1
ATOM 936 N N . ALA A 1 114 ? -2.060 2.799 -0.175 1.00 97.12 114 ALA A N 1
ATOM 937 C CA . ALA A 1 114 ? -2.680 2.230 1.019 1.00 97.12 114 ALA A CA 1
ATOM 938 C C . ALA A 1 114 ? -3.096 3.330 1.998 1.00 97.12 114 ALA A C 1
ATOM 940 O O . ALA A 1 114 ? -4.268 3.399 2.361 1.00 97.12 114 ALA A O 1
ATOM 941 N N . LEU A 1 115 ? -2.175 4.239 2.347 1.00 96.00 115 LEU A N 1
ATOM 942 C CA . LEU A 1 115 ? -2.447 5.369 3.245 1.00 96.00 115 LEU A CA 1
ATOM 943 C C . LEU A 1 115 ? -3.610 6.236 2.757 1.00 96.00 115 LEU A C 1
ATOM 945 O O . LEU A 1 115 ? -4.437 6.676 3.549 1.00 96.00 115 LEU A O 1
ATOM 949 N N . ILE A 1 116 ? -3.680 6.474 1.449 1.00 93.50 116 ILE A N 1
ATOM 950 C CA . ILE A 1 116 ? -4.726 7.288 0.835 1.00 93.50 116 ILE A CA 1
ATOM 951 C C . ILE A 1 116 ? -6.073 6.574 0.833 1.00 93.50 116 ILE A C 1
ATOM 953 O O . ILE A 1 116 ? -7.083 7.226 1.059 1.00 93.50 116 ILE A O 1
ATOM 957 N N . ILE A 1 117 ? -6.112 5.265 0.579 1.00 94.69 117 ILE A N 1
ATOM 958 C CA . ILE A 1 117 ? -7.358 4.492 0.606 1.00 94.69 117 ILE A CA 1
ATOM 959 C C . ILE A 1 117 ? -7.892 4.382 2.035 1.00 94.69 117 ILE A C 1
ATOM 961 O O . ILE A 1 117 ? -9.100 4.423 2.226 1.00 94.69 117 ILE A O 1
ATOM 965 N N . VAL A 1 118 ? -7.024 4.266 3.041 1.00 95.56 118 VAL A N 1
ATOM 966 C CA . VAL A 1 118 ? -7.429 4.050 4.444 1.00 95.56 118 VAL A CA 1
ATOM 967 C C . VAL A 1 118 ? -7.451 5.324 5.291 1.00 95.56 118 VAL A C 1
ATOM 969 O O . VAL A 1 118 ? -7.622 5.264 6.504 1.00 95.56 118 VAL A O 1
ATOM 972 N N . HIS A 1 119 ? -7.287 6.485 4.660 1.00 93.75 119 HIS A N 1
ATOM 973 C CA . HIS A 1 119 ? -7.012 7.767 5.308 1.00 93.75 119 HIS A CA 1
ATOM 974 C C . HIS A 1 119 ? -8.005 8.182 6.415 1.00 93.75 119 HIS A C 1
ATOM 976 O O . HIS A 1 119 ? -7.654 8.973 7.283 1.00 93.75 119 HIS A O 1
ATOM 982 N N . ASN A 1 120 ? -9.241 7.684 6.407 1.00 92.81 120 ASN A N 1
ATOM 983 C CA . ASN A 1 120 ? -10.294 7.998 7.378 1.00 92.81 120 ASN A CA 1
ATOM 984 C C . ASN A 1 120 ? -10.747 6.786 8.206 1.00 92.81 120 ASN A C 1
ATOM 986 O O . ASN A 1 120 ? -11.845 6.804 8.761 1.00 92.81 120 ASN A O 1
ATOM 990 N N . ILE A 1 121 ? -9.914 5.747 8.298 1.00 94.12 121 ILE A N 1
ATOM 991 C CA . ILE A 1 121 ? -10.232 4.490 8.979 1.00 94.12 121 ILE A CA 1
ATOM 992 C C . ILE A 1 121 ? -9.250 4.282 10.134 1.00 94.12 121 ILE A C 1
ATOM 994 O O . ILE A 1 121 ? -8.039 4.369 9.957 1.00 94.12 121 ILE A O 1
ATOM 998 N N . SER A 1 122 ? -9.766 4.027 11.337 1.00 92.38 122 SER A N 1
ATOM 999 C CA . SER A 1 122 ? -8.957 3.983 12.562 1.00 92.38 122 SER A CA 1
ATOM 1000 C C . SER A 1 122 ? -8.307 2.634 12.855 1.00 92.38 122 SER A C 1
ATOM 1002 O O . SER A 1 122 ? -7.212 2.603 13.411 1.00 92.38 122 SER A O 1
ATOM 1004 N N . ASN A 1 123 ? -8.960 1.526 12.506 1.00 96.19 123 ASN A N 1
ATOM 1005 C CA . ASN A 1 123 ? -8.538 0.186 12.909 1.00 96.19 123 ASN A CA 1
ATOM 1006 C C . ASN A 1 123 ? -7.832 -0.556 11.766 1.00 96.19 123 ASN A C 1
ATOM 1008 O O . ASN A 1 123 ? -8.308 -1.572 11.264 1.00 96.19 123 ASN A O 1
ATOM 1012 N N . VAL A 1 124 ? -6.723 0.021 11.299 1.00 98.31 124 VAL A N 1
ATOM 1013 C CA . VAL A 1 124 ? -5.993 -0.445 10.114 1.00 98.31 124 VAL A CA 1
ATOM 1014 C C . VAL A 1 124 ? -4.577 -0.855 10.484 1.00 98.31 124 VAL A C 1
ATOM 1016 O O . VAL A 1 124 ? -3.839 -0.102 11.124 1.00 98.31 124 VAL A O 1
ATOM 1019 N N . GLU A 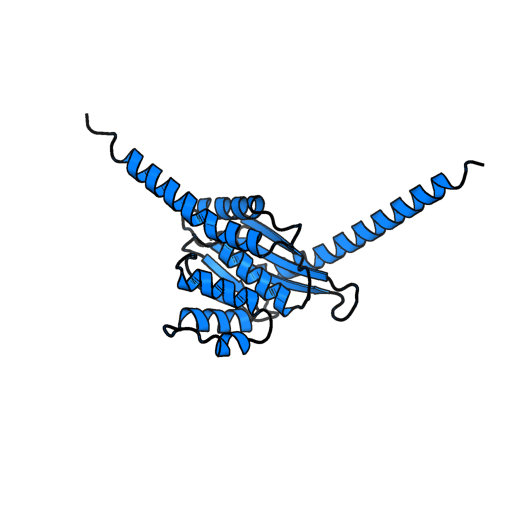1 125 ? -4.189 -2.035 10.012 1.00 98.31 125 GLU A N 1
ATOM 1020 C CA . GLU A 1 125 ? -2.820 -2.530 10.032 1.00 98.31 125 GLU A CA 1
ATOM 1021 C C . GLU A 1 125 ? -2.329 -2.719 8.594 1.00 98.31 125 GLU A C 1
ATOM 1023 O O . GLU A 1 125 ? -2.924 -3.473 7.828 1.00 98.31 125 GLU A O 1
ATOM 1028 N N . ILE A 1 126 ? -1.262 -2.012 8.219 1.00 98.38 126 ILE A N 1
ATOM 1029 C CA . ILE A 1 126 ? -0.582 -2.181 6.932 1.00 98.38 126 ILE A CA 1
ATOM 1030 C C . ILE A 1 126 ? 0.611 -3.115 7.140 1.00 98.38 126 ILE A C 1
ATOM 1032 O O . ILE A 1 126 ? 1.465 -2.866 7.995 1.00 98.38 126 ILE A O 1
ATOM 1036 N N . ILE A 1 127 ? 0.675 -4.171 6.338 1.00 97.75 127 ILE A N 1
ATOM 1037 C CA . ILE A 1 127 ? 1.673 -5.231 6.399 1.00 97.75 127 ILE A CA 1
ATOM 1038 C C . ILE A 1 127 ? 2.548 -5.177 5.147 1.00 97.75 127 ILE A C 1
ATOM 1040 O O . ILE A 1 127 ? 2.042 -5.145 4.026 1.00 97.75 127 ILE A O 1
ATOM 1044 N N . THR A 1 128 ? 3.864 -5.174 5.352 1.00 96.12 128 THR A N 1
ATOM 1045 C CA . THR A 1 128 ? 4.877 -5.149 4.286 1.00 96.12 128 THR A CA 1
ATOM 1046 C C . THR A 1 128 ? 6.108 -5.947 4.706 1.00 96.12 128 THR A C 1
ATOM 1048 O O . THR A 1 128 ? 6.427 -6.023 5.894 1.00 96.12 128 THR A O 1
ATOM 1051 N N . ASP A 1 129 ? 6.827 -6.532 3.756 1.00 93.75 129 ASP A N 1
ATOM 1052 C CA . ASP A 1 129 ? 8.156 -7.106 3.984 1.00 93.75 129 ASP A CA 1
ATOM 1053 C C . ASP A 1 129 ? 9.287 -6.057 3.873 1.00 93.75 129 ASP A C 1
ATOM 1055 O O . ASP A 1 129 ? 10.430 -6.303 4.285 1.00 93.75 129 ASP A O 1
ATOM 1059 N N . ASN A 1 130 ? 8.963 -4.848 3.401 1.00 93.00 130 ASN A N 1
ATOM 1060 C CA . ASN A 1 130 ? 9.919 -3.779 3.178 1.00 93.00 130 ASN A CA 1
ATOM 1061 C C . ASN A 1 130 ? 10.310 -3.060 4.479 1.00 93.00 130 ASN A C 1
ATOM 1063 O O . ASN A 1 130 ? 9.584 -2.237 5.050 1.00 93.00 130 ASN A O 1
ATOM 1067 N N . GLU A 1 131 ? 11.540 -3.316 4.915 1.00 92.25 131 GLU A N 1
ATOM 1068 C CA . GLU A 1 131 ? 12.104 -2.738 6.134 1.00 92.25 131 GLU A CA 1
ATOM 1069 C C . GLU A 1 131 ? 12.295 -1.217 6.071 1.00 92.25 131 GLU A C 1
ATOM 1071 O O . GLU A 1 131 ? 12.169 -0.532 7.089 1.00 92.25 131 GLU A O 1
ATOM 1076 N N . PHE A 1 132 ? 12.570 -0.666 4.887 1.00 90.69 132 PHE A N 1
ATOM 1077 C CA . PHE A 1 132 ? 12.738 0.773 4.726 1.00 90.69 132 PHE A CA 1
ATOM 1078 C C . PHE A 1 132 ? 11.421 1.519 4.961 1.00 90.69 132 PHE A C 1
ATOM 1080 O O . PHE A 1 132 ? 11.423 2.512 5.685 1.00 90.69 132 PHE A O 1
ATOM 1087 N N . ILE A 1 133 ? 10.300 1.029 4.421 1.00 93.44 133 ILE A N 1
ATOM 1088 C CA . ILE A 1 133 ? 8.969 1.610 4.650 1.00 93.44 133 ILE A CA 1
ATOM 1089 C C . ILE A 1 133 ? 8.636 1.595 6.141 1.00 93.44 133 ILE A C 1
ATOM 1091 O O . ILE A 1 133 ? 8.289 2.641 6.692 1.00 93.44 133 ILE A O 1
ATOM 1095 N N . PHE A 1 134 ? 8.804 0.446 6.803 1.00 94.31 134 PHE A N 1
ATOM 1096 C CA . PHE A 1 134 ? 8.540 0.304 8.236 1.00 94.31 134 PHE A CA 1
ATOM 1097 C C . PHE A 1 134 ? 9.373 1.281 9.076 1.00 94.31 134 PHE A C 1
ATOM 1099 O O . PHE A 1 134 ? 8.821 2.066 9.851 1.00 94.31 134 PHE A O 1
ATOM 1106 N N . ASN A 1 135 ? 10.697 1.268 8.902 1.00 91.62 135 ASN A N 1
ATOM 1107 C CA . ASN A 1 135 ? 11.596 2.112 9.684 1.00 91.62 135 ASN A CA 1
ATOM 1108 C C . ASN A 1 135 ? 11.343 3.595 9.403 1.00 91.62 135 ASN A C 1
ATOM 1110 O O . ASN A 1 135 ? 11.183 4.381 10.333 1.00 91.62 135 ASN A O 1
ATOM 1114 N N . TYR A 1 136 ? 11.271 3.983 8.127 1.00 89.69 136 TYR A N 1
ATOM 1115 C CA . TYR A 1 136 ? 11.170 5.386 7.741 1.00 89.69 136 TYR A CA 1
ATOM 1116 C C . TYR A 1 136 ? 9.810 5.994 8.097 1.00 89.69 136 TYR A C 1
ATOM 1118 O O . TYR A 1 136 ? 9.762 7.142 8.543 1.00 89.69 136 TYR A O 1
ATOM 1126 N N . PHE A 1 137 ? 8.713 5.240 7.963 1.00 92.12 137 PHE A N 1
ATOM 1127 C CA . PHE A 1 137 ? 7.393 5.717 8.373 1.00 92.12 137 PHE A CA 1
ATOM 1128 C C . PHE A 1 137 ? 7.311 5.935 9.891 1.00 92.12 137 PHE A C 1
ATOM 1130 O O . PHE A 1 137 ? 6.901 7.008 10.337 1.00 92.12 137 PHE A O 1
ATOM 1137 N N . ASN A 1 138 ? 7.785 4.972 10.688 1.00 91.31 138 ASN A N 1
ATOM 1138 C CA . ASN A 1 138 ? 7.851 5.112 12.147 1.00 91.31 138 ASN A CA 1
ATOM 1139 C C . ASN A 1 138 ? 8.736 6.298 12.573 1.00 91.31 138 ASN A C 1
ATOM 1141 O O . ASN A 1 138 ? 8.427 7.031 13.515 1.00 91.31 138 ASN A O 1
ATOM 1145 N N . ASP A 1 139 ? 9.807 6.543 11.825 1.00 87.62 139 ASP A N 1
ATOM 1146 C CA . ASP A 1 139 ? 10.691 7.682 12.021 1.00 87.62 139 ASP A CA 1
ATOM 1147 C C . ASP A 1 139 ? 10.009 9.034 11.772 1.00 87.62 139 ASP A C 1
ATOM 1149 O O . ASP A 1 139 ? 10.301 10.005 12.473 1.00 87.62 139 ASP A O 1
ATOM 1153 N N . ILE A 1 140 ? 9.162 9.151 10.742 1.00 85.75 140 ILE A N 1
ATOM 1154 C CA . ILE A 1 140 ? 8.511 10.427 10.410 1.00 85.75 140 ILE A CA 1
ATOM 1155 C C . ILE A 1 140 ? 7.339 10.742 11.338 1.00 85.75 140 ILE A C 1
ATOM 1157 O O . ILE A 1 140 ? 7.163 11.923 11.636 1.00 85.75 140 ILE A O 1
ATOM 1161 N N . ILE A 1 141 ? 6.598 9.736 11.826 1.00 88.25 141 ILE A N 1
ATOM 1162 C CA . ILE A 1 141 ? 5.485 9.941 12.772 1.00 88.25 141 ILE A CA 1
ATOM 1163 C C . ILE A 1 141 ? 5.981 10.330 14.173 1.00 88.25 141 ILE A C 1
ATOM 1165 O O . ILE A 1 141 ? 5.320 11.096 14.866 1.00 88.25 141 ILE A O 1
ATOM 1169 N N . CYS A 1 142 ? 7.168 9.861 14.578 1.00 81.19 142 CYS A N 1
ATOM 1170 C CA . CYS A 1 142 ? 7.756 10.176 15.885 1.00 81.19 142 CYS A CA 1
ATOM 1171 C C . CYS A 1 142 ? 8.438 11.557 15.943 1.00 81.19 142 CYS A C 1
ATOM 1173 O O . CYS A 1 142 ? 8.769 12.042 17.026 1.00 81.19 142 CYS A O 1
ATOM 1175 N N . LYS A 1 143 ? 8.701 12.201 14.798 1.00 70.38 143 LYS A N 1
ATOM 1176 C CA . LYS A 1 143 ? 9.454 13.466 14.744 1.00 70.38 143 LYS A CA 1
ATOM 1177 C C . LYS A 1 143 ? 8.540 14.672 14.959 1.00 70.38 143 LYS A C 1
ATOM 1179 O O . LYS A 1 143 ? 7.812 15.070 14.055 1.00 70.38 143 LYS A O 1
ATOM 1184 N N . THR A 1 144 ? 8.688 15.308 16.120 1.00 56.94 144 THR A N 1
ATOM 1185 C CA . THR A 1 144 ? 8.029 16.573 16.496 1.00 56.94 144 THR A CA 1
ATOM 1186 C C . THR A 1 144 ? 8.706 17.820 15.914 1.00 56.94 144 THR A C 1
ATOM 1188 O O . THR A 1 144 ? 8.119 18.899 15.913 1.00 56.94 144 THR A O 1
ATOM 1191 N N . GLU A 1 145 ? 9.937 17.699 15.410 1.00 57.88 145 GLU A N 1
ATOM 1192 C CA . GLU A 1 145 ? 10.681 18.820 14.831 1.00 57.88 145 GLU A CA 1
ATOM 1193 C C . GLU A 1 145 ? 10.326 19.079 13.363 1.00 57.88 145 GLU A C 1
ATOM 1195 O O . GLU A 1 145 ? 10.077 18.154 12.582 1.00 57.88 145 GLU A O 1
ATOM 1200 N N . ILE A 1 146 ? 10.412 20.358 12.972 1.00 55.03 146 ILE A N 1
ATOM 1201 C CA . ILE A 1 146 ? 10.269 20.816 11.588 1.00 55.03 146 ILE A CA 1
ATOM 1202 C C . ILE A 1 146 ? 11.253 20.045 10.705 1.00 55.03 146 ILE A C 1
ATOM 1204 O O . ILE A 1 146 ? 12.479 20.125 10.841 1.00 55.03 146 ILE A O 1
ATOM 1208 N N . TYR A 1 147 ? 10.693 19.292 9.769 1.00 59.19 147 TYR A N 1
ATOM 1209 C CA . TYR A 1 147 ? 11.443 18.494 8.824 1.00 59.19 147 TYR A CA 1
ATOM 1210 C C . TYR A 1 147 ? 12.218 19.413 7.864 1.00 59.19 147 TYR A C 1
ATOM 1212 O O . TYR A 1 147 ? 11.665 20.007 6.944 1.00 59.19 147 TYR A O 1
ATOM 1220 N N . ASN A 1 148 ? 13.521 19.585 8.104 1.00 57.94 148 ASN A N 1
ATOM 1221 C CA . ASN A 1 148 ? 14.366 20.452 7.281 1.00 57.94 148 ASN A CA 1
ATOM 1222 C C . ASN A 1 148 ? 14.447 19.907 5.840 1.00 57.94 148 ASN A C 1
ATOM 1224 O O . ASN A 1 148 ? 14.781 18.738 5.646 1.00 57.94 148 ASN A O 1
ATOM 1228 N N . THR A 1 149 ? 14.240 20.762 4.832 1.00 61.00 149 THR A N 1
ATOM 1229 C CA . THR A 1 149 ? 14.386 20.464 3.392 1.00 61.00 149 THR A CA 1
ATOM 1230 C C . THR A 1 149 ? 15.666 19.687 3.064 1.00 61.00 149 THR A C 1
ATOM 1232 O O . THR A 1 149 ? 15.674 18.822 2.195 1.00 61.00 149 THR A O 1
ATOM 1235 N N . ARG A 1 150 ? 16.758 19.925 3.801 1.00 60.38 150 ARG A N 1
ATOM 1236 C CA . ARG A 1 150 ? 18.017 19.183 3.657 1.00 60.38 150 ARG A CA 1
ATOM 1237 C C . ARG A 1 150 ? 17.906 17.707 4.061 1.00 60.38 150 ARG A C 1
ATOM 1239 O O . ARG A 1 150 ? 18.588 16.887 3.460 1.00 60.38 150 ARG A O 1
ATOM 1246 N N . LYS A 1 151 ? 17.099 17.356 5.069 1.00 63.22 151 LYS A N 1
ATOM 1247 C CA . LYS A 1 151 ? 16.801 15.955 5.421 1.00 63.22 151 LYS A CA 1
ATOM 1248 C C . LYS A 1 151 ? 15.926 15.312 4.338 1.00 63.22 151 LYS A C 1
ATOM 1250 O O . LYS A 1 151 ? 16.251 14.204 3.929 1.00 63.22 151 LYS A O 1
ATOM 1255 N N . LEU A 1 152 ? 14.946 16.046 3.788 1.00 64.25 152 LEU A N 1
ATOM 1256 C CA . LEU A 1 152 ? 14.132 15.587 2.650 1.00 64.25 152 LEU A CA 1
ATOM 1257 C C . LEU A 1 152 ? 15.003 15.206 1.456 1.00 64.25 152 LEU A C 1
ATOM 1259 O O . LEU A 1 152 ? 14.921 14.089 0.964 1.00 64.25 152 LEU A O 1
ATOM 1263 N N . LEU A 1 153 ? 15.890 16.118 1.053 1.00 62.91 153 LEU A N 1
ATOM 1264 C CA . LEU A 1 153 ? 16.809 15.949 -0.076 1.00 62.91 153 LEU A CA 1
ATOM 1265 C C . LEU A 1 153 ? 17.856 14.851 0.143 1.00 62.91 153 LEU A C 1
ATOM 1267 O O . LEU A 1 153 ? 18.425 14.354 -0.823 1.00 62.91 153 LEU A O 1
ATOM 1271 N N . LYS A 1 154 ? 18.117 14.471 1.399 1.00 62.59 154 LYS A N 1
ATOM 1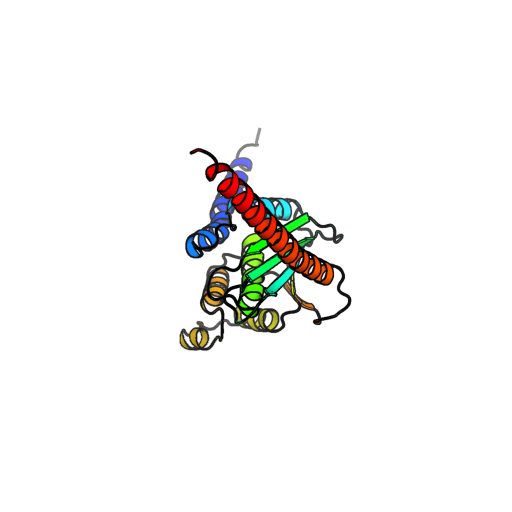272 C CA . LYS A 1 154 ? 18.982 13.336 1.746 1.00 62.59 154 LYS A CA 1
ATOM 1273 C C . LYS A 1 154 ? 18.252 11.995 1.711 1.00 62.59 154 LYS A C 1
ATOM 1275 O O . LYS A 1 154 ? 18.924 10.968 1.739 1.00 62.59 154 LYS A O 1
ATOM 1280 N N . THR A 1 155 ? 16.919 11.988 1.654 1.00 61.06 155 THR A N 1
ATOM 1281 C CA . THR A 1 155 ? 16.150 10.761 1.428 1.00 61.06 155 THR A CA 1
ATOM 1282 C C . THR A 1 155 ? 16.476 10.267 0.024 1.00 61.06 155 THR A C 1
ATOM 1284 O O . THR A 1 155 ? 16.150 10.923 -0.965 1.00 61.06 155 THR A O 1
ATOM 1287 N N . GLN A 1 156 ? 17.190 9.149 -0.066 1.00 56.91 156 GLN A N 1
ATOM 1288 C CA . GLN A 1 156 ? 17.504 8.529 -1.347 1.00 56.91 156 GLN A CA 1
ATOM 1289 C C . GLN A 1 156 ? 16.249 7.822 -1.872 1.00 56.91 156 GLN A C 1
ATOM 1291 O O . GLN A 1 156 ? 15.614 7.079 -1.132 1.00 56.91 156 GLN A O 1
ATOM 1296 N N . ASN A 1 157 ? 15.925 8.056 -3.148 1.00 69.19 157 ASN A N 1
ATOM 1297 C CA . ASN A 1 157 ? 14.771 7.523 -3.885 1.00 69.19 157 ASN A CA 1
ATOM 1298 C C . ASN A 1 157 ? 13.385 7.957 -3.353 1.00 69.19 157 ASN A C 1
ATOM 1300 O O . ASN A 1 157 ? 13.145 8.112 -2.162 1.00 69.19 157 ASN A O 1
ATOM 1304 N N . ASN A 1 158 ? 12.439 8.185 -4.272 1.00 77.56 158 ASN A N 1
ATOM 1305 C CA . ASN A 1 158 ? 11.023 8.463 -3.969 1.00 77.56 158 ASN A CA 1
ATOM 1306 C C . ASN A 1 158 ? 10.748 9.678 -3.056 1.00 77.56 158 ASN A C 1
ATOM 1308 O O . ASN A 1 158 ? 9.705 9.749 -2.408 1.00 77.56 158 ASN A O 1
ATOM 1312 N N . ILE A 1 159 ? 11.651 10.668 -3.048 1.00 81.88 159 ILE A N 1
ATOM 1313 C CA . ILE A 1 159 ? 11.562 11.898 -2.238 1.00 81.88 159 ILE A CA 1
ATOM 1314 C C . ILE A 1 159 ? 10.207 12.606 -2.344 1.00 81.88 159 ILE A C 1
ATOM 1316 O O . ILE A 1 159 ? 9.682 13.101 -1.351 1.00 81.88 159 ILE A O 1
ATOM 1320 N N . TYR A 1 160 ? 9.633 12.637 -3.546 1.00 82.81 160 TYR A N 1
ATOM 1321 C CA . TYR A 1 160 ? 8.340 13.257 -3.800 1.00 82.81 160 TYR A CA 1
ATOM 1322 C C . TYR A 1 160 ? 7.211 12.546 -3.046 1.00 82.81 160 TYR A C 1
ATOM 1324 O O . TYR A 1 160 ? 6.410 13.201 -2.384 1.00 82.81 160 TYR A O 1
ATOM 1332 N N . ILE A 1 161 ? 7.192 11.210 -3.088 1.00 86.38 161 ILE A N 1
ATOM 1333 C CA . ILE A 1 161 ? 6.168 10.401 -2.422 1.00 86.38 161 ILE A CA 1
ATOM 1334 C C . ILE A 1 161 ? 6.276 10.584 -0.904 1.00 86.38 161 ILE A C 1
ATOM 1336 O O . ILE A 1 161 ? 5.280 10.863 -0.243 1.00 86.38 161 ILE A O 1
ATOM 1340 N N . TRP A 1 162 ? 7.490 10.546 -0.351 1.00 86.94 162 TRP A N 1
ATOM 1341 C CA . TRP A 1 162 ? 7.700 10.783 1.079 1.00 86.94 162 TRP A CA 1
ATOM 1342 C C . TRP A 1 162 ? 7.340 12.203 1.524 1.00 86.94 162 TRP A C 1
ATOM 1344 O O . TRP A 1 162 ? 6.788 12.377 2.610 1.00 86.94 162 TRP A O 1
ATOM 1354 N N . ALA A 1 163 ? 7.582 13.215 0.685 1.00 83.44 163 ALA A N 1
ATOM 1355 C CA . ALA A 1 163 ? 7.128 14.579 0.950 1.00 83.44 163 ALA A CA 1
ATOM 1356 C C . ALA A 1 163 ? 5.594 14.670 1.015 1.00 83.44 163 ALA A C 1
ATOM 1358 O O . ALA A 1 163 ? 5.060 15.387 1.861 1.00 83.44 163 ALA A O 1
ATOM 1359 N N . LEU A 1 164 ? 4.885 13.927 0.157 1.00 85.75 164 LEU A N 1
ATOM 1360 C CA . LEU A 1 164 ? 3.423 13.848 0.189 1.00 85.75 164 LEU A CA 1
ATOM 1361 C C . LEU A 1 164 ? 2.909 13.132 1.437 1.00 85.75 164 LEU A C 1
ATOM 1363 O O . LEU A 1 164 ? 2.028 13.665 2.103 1.00 85.75 164 LEU A O 1
ATOM 1367 N N . ILE A 1 165 ? 3.485 11.977 1.789 1.00 89.06 165 ILE A N 1
ATOM 1368 C CA . ILE A 1 165 ? 3.137 11.254 3.024 1.00 89.06 165 ILE A CA 1
ATOM 1369 C C . ILE A 1 165 ? 3.298 12.186 4.225 1.00 89.06 165 ILE A C 1
ATOM 1371 O O . ILE A 1 165 ? 2.396 12.309 5.050 1.00 89.06 165 ILE A O 1
ATOM 1375 N N . ARG A 1 166 ? 4.424 12.903 4.291 1.00 86.00 166 ARG A N 1
ATOM 1376 C CA . ARG A 1 166 ? 4.684 13.858 5.365 1.00 86.00 166 ARG A CA 1
ATOM 1377 C C . ARG A 1 166 ? 3.652 14.983 5.401 1.00 86.00 166 ARG A C 1
ATOM 1379 O O . ARG A 1 166 ? 3.153 15.294 6.475 1.00 86.00 166 ARG A O 1
ATOM 1386 N N . GLN A 1 167 ? 3.298 15.545 4.244 1.00 84.69 167 GLN A N 1
ATOM 1387 C CA . GLN A 1 167 ? 2.243 16.552 4.148 1.00 84.69 167 GLN A CA 1
ATOM 1388 C C . GLN A 1 167 ? 0.907 16.028 4.696 1.00 84.69 167 GLN A C 1
ATOM 1390 O O . GLN A 1 167 ? 0.228 16.761 5.409 1.00 84.69 167 GLN A O 1
ATOM 1395 N N . PHE A 1 168 ? 0.534 14.781 4.394 1.00 87.19 168 PHE A N 1
ATOM 1396 C CA . PHE A 1 168 ? -0.705 14.200 4.911 1.00 87.19 168 PHE A CA 1
ATOM 1397 C C . PHE A 1 168 ? -0.688 14.033 6.434 1.00 87.19 168 PHE A C 1
ATOM 1399 O O . PHE A 1 168 ? -1.698 14.290 7.086 1.00 87.19 168 PHE A O 1
ATOM 1406 N N . ILE A 1 169 ? 0.460 13.657 7.002 1.00 88.75 169 ILE A N 1
ATOM 1407 C CA . ILE A 1 169 ? 0.646 13.541 8.454 1.00 88.75 169 ILE A CA 1
ATOM 1408 C C . ILE A 1 169 ? 0.567 14.922 9.120 1.00 88.75 169 ILE A C 1
ATOM 1410 O O . ILE A 1 169 ? -0.233 15.114 10.031 1.00 88.75 169 ILE A O 1
ATOM 1414 N N . ASP A 1 170 ? 1.360 15.888 8.644 1.00 85.00 170 ASP A N 1
ATOM 1415 C CA . ASP A 1 170 ? 1.472 17.224 9.249 1.00 85.00 170 ASP A CA 1
ATOM 1416 C C . ASP A 1 170 ? 0.153 18.021 9.167 1.00 85.00 170 ASP A C 1
ATOM 1418 O O . ASP A 1 170 ? -0.091 18.894 9.997 1.00 85.00 170 ASP A O 1
ATOM 1422 N N . LEU A 1 171 ? -0.697 17.734 8.172 1.00 85.81 171 LEU A N 1
ATOM 1423 C CA . LEU A 1 171 ? -2.019 18.351 8.003 1.00 85.81 171 LEU A CA 1
ATOM 1424 C C . LEU A 1 171 ? -3.164 17.543 8.639 1.00 85.81 171 LEU A C 1
ATOM 1426 O O . LEU A 1 171 ? -4.323 17.928 8.480 1.00 85.81 171 LEU A O 1
ATOM 1430 N N . ASN A 1 172 ? -2.866 16.436 9.333 1.00 86.69 172 ASN A N 1
ATOM 1431 C CA . ASN A 1 172 ? -3.861 15.527 9.919 1.00 86.69 172 ASN A CA 1
ATOM 1432 C C . ASN A 1 172 ? -4.911 15.041 8.899 1.00 86.69 172 ASN A C 1
ATOM 1434 O O . ASN A 1 172 ? -6.087 14.868 9.214 1.00 86.69 172 ASN A O 1
ATOM 1438 N N . GLU A 1 173 ? -4.477 14.836 7.657 1.00 88.12 173 GLU A N 1
ATOM 1439 C CA . GLU A 1 173 ? -5.316 14.414 6.532 1.00 88.12 173 GLU A CA 1
ATOM 1440 C C . GLU A 1 173 ? -5.532 12.893 6.496 1.00 88.12 173 GLU A C 1
ATOM 1442 O O . GLU A 1 173 ? -6.444 12.409 5.822 1.00 88.12 173 GLU A O 1
ATOM 1447 N N . ILE A 1 174 ? -4.708 12.145 7.234 1.00 91.00 174 ILE A N 1
ATOM 1448 C CA . ILE A 1 174 ? -4.821 10.697 7.411 1.00 91.00 174 ILE A CA 1
ATOM 1449 C C . ILE A 1 174 ? -4.899 10.340 8.901 1.00 91.00 174 ILE A C 1
ATOM 1451 O O . ILE A 1 174 ? -4.237 10.958 9.738 1.00 91.00 174 ILE A O 1
ATOM 1455 N N . ILE A 1 175 ? -5.663 9.302 9.227 1.00 93.38 175 ILE A N 1
ATOM 1456 C CA . ILE A 1 175 ? -5.526 8.572 10.486 1.00 93.38 175 ILE A CA 1
ATOM 1457 C C . ILE A 1 175 ? -4.312 7.653 10.345 1.00 93.38 175 ILE A C 1
ATOM 1459 O O . ILE A 1 175 ? -4.197 6.928 9.361 1.00 93.38 175 ILE A O 1
ATOM 1463 N N . ILE A 1 176 ? -3.380 7.723 11.297 1.00 94.75 176 ILE A N 1
ATOM 1464 C CA . ILE A 1 176 ? -2.121 6.972 11.235 1.00 94.75 176 ILE A CA 1
ATOM 1465 C C . ILE A 1 176 ? -2.405 5.483 11.487 1.00 94.75 176 ILE A C 1
ATOM 1467 O O . ILE A 1 176 ? -2.806 5.143 12.602 1.00 94.75 176 ILE A O 1
ATOM 1471 N N . PRO A 1 177 ? -2.197 4.593 10.497 1.00 96.56 177 PRO A N 1
ATOM 1472 C CA . PRO A 1 177 ? -2.388 3.163 10.692 1.00 96.56 177 PRO A CA 1
ATOM 1473 C C . PRO A 1 177 ? -1.205 2.554 11.452 1.00 96.56 177 PRO A C 1
ATOM 1475 O O . PRO A 1 177 ? -0.097 3.101 11.473 1.00 96.56 177 PRO A O 1
ATOM 1478 N N . LYS A 1 178 ? -1.417 1.367 12.024 1.00 96.94 178 LYS A N 1
ATOM 1479 C CA . LYS A 1 178 ? -0.320 0.526 12.511 1.00 96.94 178 LYS A CA 1
ATOM 1480 C C . LYS A 1 178 ? 0.438 -0.037 11.307 1.00 96.94 178 LYS A C 1
ATOM 1482 O O . LYS A 1 178 ? -0.191 -0.507 10.363 1.00 96.94 178 LYS A O 1
ATOM 1487 N N . ILE A 1 179 ? 1.769 -0.029 11.348 1.00 96.50 179 ILE A N 1
ATOM 1488 C CA . ILE A 1 179 ? 2.601 -0.702 10.340 1.00 96.50 179 ILE A CA 1
ATOM 1489 C C . ILE A 1 179 ? 3.281 -1.910 10.973 1.00 96.50 179 ILE A C 1
ATOM 1491 O O . ILE A 1 179 ? 3.915 -1.780 12.023 1.00 96.50 179 ILE A O 1
ATOM 1495 N N . THR A 1 180 ? 3.204 -3.055 10.303 1.00 95.62 180 THR A N 1
ATOM 1496 C CA . THR A 1 180 ? 3.885 -4.285 10.707 1.00 95.62 180 THR A CA 1
ATOM 1497 C C . THR A 1 180 ? 4.812 -4.755 9.601 1.00 95.62 180 THR A C 1
ATOM 1499 O O . THR A 1 180 ? 4.401 -4.935 8.456 1.00 95.62 180 THR A O 1
ATOM 1502 N N . LYS A 1 181 ? 6.082 -4.960 9.961 1.00 94.62 181 LYS A N 1
ATOM 1503 C CA . LYS A 1 181 ? 7.068 -5.577 9.079 1.00 94.62 181 LYS A CA 1
ATOM 1504 C C . LYS A 1 181 ? 7.046 -7.089 9.260 1.00 94.62 181 LYS A C 1
ATOM 1506 O O . LYS A 1 181 ? 7.324 -7.571 10.360 1.00 94.62 181 LYS A O 1
ATOM 1511 N N . ILE A 1 182 ? 6.777 -7.823 8.189 1.00 93.19 182 ILE A N 1
ATOM 1512 C CA . ILE A 1 182 ? 6.985 -9.275 8.142 1.00 93.19 182 ILE A CA 1
ATOM 1513 C C . ILE A 1 182 ? 8.394 -9.587 7.632 1.00 93.19 182 ILE A C 1
ATOM 1515 O O . ILE A 1 182 ? 9.095 -8.719 7.105 1.00 93.19 182 ILE A O 1
ATOM 1519 N N . LYS A 1 183 ? 8.871 -10.813 7.847 1.00 85.00 183 LYS A N 1
ATOM 1520 C CA . LYS A 1 183 ? 10.158 -11.220 7.281 1.00 85.00 183 LYS A CA 1
ATOM 1521 C C . LYS A 1 183 ? 9.980 -11.490 5.790 1.00 85.00 183 LYS A C 1
ATOM 1523 O O . LYS A 1 183 ? 9.042 -12.168 5.387 1.00 85.00 183 LYS A O 1
ATOM 1528 N N . ALA A 1 184 ? 10.912 -10.993 4.983 1.00 68.50 184 ALA A N 1
ATOM 1529 C CA . ALA A 1 184 ? 10.999 -11.399 3.589 1.00 68.50 184 ALA A CA 1
ATOM 1530 C C . ALA A 1 184 ? 11.191 -12.923 3.520 1.00 68.50 184 ALA A C 1
ATOM 1532 O O . ALA A 1 184 ? 12.023 -13.470 4.251 1.00 68.50 184 ALA A O 1
ATOM 1533 N N . HIS A 1 185 ? 10.431 -13.586 2.646 1.00 61.12 185 HIS A N 1
ATOM 1534 C CA . HIS A 1 185 ? 10.411 -15.047 2.486 1.00 61.12 185 HIS A CA 1
ATOM 1535 C C . HIS A 1 185 ? 9.914 -15.848 3.705 1.00 61.12 185 HIS A C 1
ATOM 1537 O O . HIS A 1 185 ? 10.223 -17.035 3.804 1.00 61.12 185 HIS A O 1
ATOM 1543 N N . ASP A 1 186 ? 9.166 -15.232 4.627 1.00 69.25 186 ASP A N 1
ATOM 1544 C CA . ASP A 1 186 ? 8.383 -15.999 5.604 1.00 69.25 186 ASP A CA 1
ATOM 1545 C C . ASP A 1 186 ? 7.184 -16.677 4.914 1.00 69.25 186 ASP A C 1
ATOM 1547 O O . ASP A 1 186 ? 6.703 -16.223 3.868 1.00 69.25 186 ASP A O 1
ATOM 1551 N N . ASP A 1 187 ? 6.652 -17.733 5.529 1.00 73.25 187 ASP A N 1
ATOM 1552 C CA . ASP A 1 187 ? 5.431 -18.421 5.080 1.00 73.25 187 ASP A CA 1
ATOM 1553 C C . ASP A 1 187 ? 4.156 -17.588 5.380 1.00 73.25 187 ASP A C 1
ATOM 1555 O O . ASP A 1 187 ? 3.145 -18.110 5.856 1.00 73.25 187 ASP A O 1
ATOM 1559 N N . ASP A 1 188 ? 4.172 -16.274 5.115 1.00 89.44 188 ASP A N 1
ATOM 1560 C CA . ASP A 1 188 ? 2.968 -15.441 5.194 1.00 89.44 188 ASP A CA 1
ATOM 1561 C C . ASP A 1 188 ? 2.079 -15.707 3.975 1.00 89.44 188 ASP A C 1
ATOM 1563 O O . ASP A 1 188 ? 2.384 -15.330 2.841 1.00 89.44 188 ASP A O 1
ATOM 1567 N N . LEU A 1 189 ? 0.962 -16.394 4.215 1.00 92.56 189 LEU A N 1
ATOM 1568 C CA . LEU A 1 189 ? 0.029 -16.821 3.176 1.00 92.56 189 LEU A CA 1
ATOM 1569 C C . LEU A 1 189 ? -0.489 -15.651 2.323 1.00 92.56 189 LEU A C 1
ATOM 1571 O O . LEU A 1 189 ? -0.620 -15.790 1.107 1.00 92.56 189 LEU A O 1
ATOM 1575 N N . TYR A 1 190 ? -0.796 -14.512 2.944 1.00 94.75 190 TYR A N 1
ATOM 1576 C CA . TYR A 1 190 ? -1.490 -13.401 2.292 1.00 94.75 190 TYR A CA 1
ATOM 1577 C C . TYR A 1 190 ? -0.533 -12.519 1.492 1.00 94.75 190 TYR A C 1
ATOM 1579 O O . TYR A 1 190 ? -0.877 -12.092 0.386 1.00 94.75 190 TYR A O 1
ATOM 1587 N N . HIS A 1 191 ? 0.674 -12.297 2.013 1.00 93.88 191 HIS A N 1
ATOM 1588 C CA . HIS A 1 191 ? 1.748 -11.628 1.293 1.00 93.88 191 HIS A CA 1
ATOM 1589 C C . HIS A 1 191 ? 2.219 -12.475 0.111 1.00 93.88 191 HIS A C 1
ATOM 1591 O O . HIS A 1 191 ? 2.275 -11.983 -1.011 1.00 93.88 191 HIS A O 1
ATOM 1597 N N . ASN A 1 192 ? 2.452 -13.776 0.317 1.00 93.19 192 ASN A N 1
ATOM 1598 C CA . ASN A 1 192 ? 2.841 -14.681 -0.767 1.00 93.19 192 ASN A CA 1
ATOM 1599 C C . ASN A 1 192 ? 1.762 -14.763 -1.860 1.00 93.19 192 ASN A C 1
ATOM 1601 O O . ASN A 1 192 ? 2.078 -14.846 -3.051 1.00 93.19 192 ASN A O 1
ATOM 1605 N N . PHE A 1 193 ? 0.485 -14.691 -1.472 1.00 95.25 193 PHE A N 1
ATOM 1606 C CA . PHE A 1 193 ? -0.616 -14.596 -2.423 1.00 95.25 193 PHE A CA 1
ATOM 1607 C C . PHE A 1 193 ? -0.592 -13.279 -3.215 1.00 95.25 193 PHE A C 1
ATOM 1609 O O . PHE A 1 193 ? -0.770 -13.307 -4.432 1.00 95.25 193 PHE A O 1
ATOM 1616 N N . LEU A 1 194 ? -0.327 -12.138 -2.568 1.00 96.31 194 LEU A N 1
ATOM 1617 C CA . LEU A 1 194 ? -0.163 -10.847 -3.248 1.00 96.31 194 LEU A CA 1
ATOM 1618 C C . LEU A 1 194 ? 0.992 -10.879 -4.263 1.00 96.31 194 LEU A C 1
ATOM 1620 O O . LEU A 1 194 ? 0.786 -10.567 -5.438 1.00 96.31 194 LEU A O 1
ATOM 1624 N N . ASP A 1 195 ? 2.161 -11.358 -3.844 1.00 94.00 195 ASP A N 1
ATOM 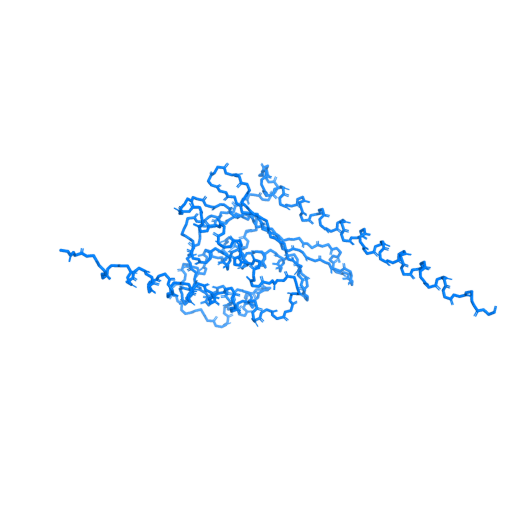1625 C CA . ASP A 1 195 ? 3.337 -11.602 -4.687 1.00 94.00 195 ASP A CA 1
ATOM 1626 C C . ASP A 1 195 ? 2.981 -12.396 -5.954 1.00 94.00 195 ASP A C 1
ATOM 1628 O O . ASP A 1 195 ? 3.364 -12.056 -7.081 1.00 94.00 195 ASP A O 1
ATOM 1632 N N . GLN A 1 196 ? 2.239 -13.493 -5.769 1.00 94.25 196 GLN A N 1
ATOM 1633 C CA . GLN A 1 196 ? 1.820 -14.373 -6.852 1.00 94.25 196 GLN A CA 1
ATOM 1634 C C . GLN A 1 196 ? 0.871 -13.658 -7.817 1.00 94.25 196 GLN A C 1
ATOM 1636 O O . GLN A 1 196 ? 1.018 -13.795 -9.035 1.00 94.25 196 GLN A O 1
ATOM 1641 N N . GLN A 1 197 ? -0.081 -12.881 -7.299 1.00 96.31 197 GLN A N 1
ATOM 1642 C CA . GLN A 1 197 ? -1.025 -12.118 -8.112 1.00 96.31 197 GLN A CA 1
ATOM 1643 C C . GLN A 1 197 ? -0.340 -11.012 -8.924 1.00 96.31 197 GLN A C 1
ATOM 1645 O O . GLN A 1 197 ? -0.706 -10.779 -10.082 1.00 96.31 197 GLN A O 1
ATOM 1650 N N . ILE A 1 198 ? 0.684 -10.363 -8.364 1.00 95.12 198 ILE A N 1
ATOM 1651 C CA . ILE A 1 198 ? 1.509 -9.389 -9.088 1.00 95.12 198 ILE A CA 1
ATOM 1652 C C . ILE A 1 198 ? 2.279 -10.087 -10.220 1.00 95.12 198 ILE A C 1
ATOM 1654 O O . ILE A 1 198 ? 2.234 -9.641 -11.369 1.00 95.12 198 ILE A O 1
ATOM 1658 N N . LYS A 1 199 ? 2.918 -11.231 -9.935 1.00 92.94 199 LYS A N 1
ATOM 1659 C CA . LYS A 1 199 ? 3.632 -12.043 -10.941 1.00 92.94 199 LYS A CA 1
ATOM 1660 C C . LYS A 1 199 ? 2.707 -12.529 -12.064 1.00 92.94 199 LYS A C 1
ATOM 1662 O O . LYS A 1 199 ? 3.078 -12.479 -13.240 1.00 92.94 199 LYS A O 1
ATOM 1667 N N . GLY A 1 200 ? 1.489 -12.953 -11.723 1.00 92.75 200 GLY A N 1
ATOM 1668 C CA . GLY A 1 200 ? 0.463 -13.358 -12.687 1.00 92.75 200 GLY A CA 1
ATOM 1669 C C . GLY A 1 200 ? 0.097 -12.235 -13.661 1.00 92.75 200 GLY A C 1
ATOM 1670 O O . GLY A 1 200 ? 0.069 -12.450 -14.873 1.00 92.75 200 GLY A O 1
ATOM 1671 N N . ARG A 1 201 ? -0.052 -11.005 -13.155 1.00 91.75 201 ARG A N 1
ATOM 1672 C CA . ARG A 1 201 ? -0.415 -9.830 -13.965 1.00 91.75 201 ARG A CA 1
ATOM 1673 C C . ARG A 1 201 ? 0.624 -9.455 -15.018 1.00 91.75 201 ARG A C 1
ATOM 1675 O O . ARG A 1 201 ? 0.243 -8.982 -16.087 1.00 91.75 201 ARG A O 1
ATOM 1682 N N . TYR A 1 202 ? 1.909 -9.700 -14.773 1.00 89.00 202 TYR A N 1
ATOM 1683 C CA . TYR A 1 202 ? 2.924 -9.557 -15.822 1.00 89.00 202 TYR A CA 1
ATOM 1684 C C . TYR A 1 202 ? 2.725 -10.567 -16.958 1.00 89.00 202 TYR A C 1
ATOM 1686 O O . TYR A 1 202 ? 2.863 -10.227 -18.133 1.00 89.00 202 TYR A O 1
ATOM 1694 N N . SER A 1 203 ? 2.363 -11.804 -16.616 1.00 83.12 203 SER A N 1
ATOM 1695 C CA . SER A 1 203 ? 2.164 -12.877 -17.595 1.00 83.12 203 SER A CA 1
ATOM 1696 C C . SER A 1 203 ? 0.953 -12.616 -18.491 1.00 83.12 203 SER A C 1
ATOM 1698 O O . SER A 1 203 ? 1.031 -12.812 -19.705 1.00 83.12 203 SER A O 1
ATOM 1700 N N . ASP A 1 204 ? -0.149 -12.136 -17.915 1.00 78.75 204 ASP A N 1
ATOM 1701 C CA . ASP A 1 204 ? -1.369 -11.840 -18.670 1.00 78.75 204 ASP A CA 1
ATOM 1702 C C . ASP A 1 204 ? -1.171 -10.679 -19.650 1.00 78.75 204 ASP A C 1
ATOM 1704 O O . ASP A 1 204 ? -1.580 -10.775 -20.808 1.00 78.75 204 ASP A O 1
ATOM 1708 N N . ARG A 1 205 ? -0.425 -9.639 -19.256 1.00 72.06 205 ARG A N 1
ATOM 1709 C CA . ARG A 1 205 ? -0.063 -8.538 -20.167 1.00 72.06 205 ARG A CA 1
ATOM 1710 C C . ARG A 1 205 ? 0.798 -8.989 -21.330 1.00 72.06 205 ARG A C 1
ATOM 1712 O O . ARG A 1 205 ? 0.572 -8.563 -22.461 1.00 72.06 205 ARG A O 1
ATOM 1719 N N . ASN A 1 206 ? 1.781 -9.849 -21.072 1.00 70.44 206 ASN A N 1
ATOM 1720 C CA . ASN A 1 206 ? 2.629 -10.378 -22.137 1.00 70.44 206 ASN A CA 1
ATOM 1721 C C . ASN A 1 206 ? 1.779 -11.127 -23.177 1.00 70.44 206 ASN A C 1
ATOM 1723 O O . ASN A 1 206 ? 1.943 -10.905 -24.376 1.00 70.44 206 ASN A O 1
ATOM 1727 N N . ARG A 1 207 ? 0.788 -11.909 -22.727 1.00 67.75 207 ARG A N 1
ATOM 1728 C CA . ARG A 1 207 ? -0.169 -12.592 -23.613 1.00 67.75 207 ARG A CA 1
ATOM 1729 C C . ARG A 1 207 ? -1.061 -11.620 -24.388 1.00 67.75 207 ARG A C 1
ATOM 1731 O O . ARG A 1 207 ? -1.274 -11.817 -25.583 1.00 67.75 207 ARG A O 1
ATOM 1738 N N . GLU A 1 208 ? -1.596 -10.583 -23.746 1.00 65.44 208 GLU A N 1
ATOM 1739 C CA . GLU A 1 208 ? -2.412 -9.561 -24.422 1.00 65.44 208 GLU A CA 1
ATOM 1740 C C . GLU A 1 208 ? -1.621 -8.833 -25.516 1.00 65.44 208 GLU A C 1
ATOM 1742 O O . GLU A 1 208 ? -2.110 -8.686 -26.640 1.00 65.44 208 GLU A O 1
ATOM 1747 N N . ASN A 1 209 ? -0.375 -8.455 -25.225 1.00 62.03 209 ASN A N 1
ATOM 1748 C CA . ASN A 1 209 ? 0.515 -7.801 -26.180 1.00 62.03 209 ASN A CA 1
ATOM 1749 C C . ASN A 1 209 ? 0.851 -8.713 -27.372 1.00 62.03 209 ASN A C 1
ATOM 1751 O O . ASN A 1 209 ? 0.782 -8.276 -28.524 1.00 62.03 209 ASN A O 1
ATOM 1755 N N . GLU A 1 210 ? 1.146 -9.993 -27.131 1.00 63.09 210 GLU A N 1
ATOM 1756 C CA . GLU A 1 210 ? 1.363 -10.981 -28.196 1.00 63.09 210 GLU A CA 1
ATOM 1757 C C . GLU A 1 210 ? 0.116 -11.159 -29.079 1.00 63.09 210 GLU A C 1
ATOM 1759 O O . GLU A 1 210 ? 0.212 -11.168 -30.311 1.00 63.09 210 GLU A O 1
ATOM 1764 N N . ASN A 1 211 ? -1.070 -11.233 -28.471 1.00 58.97 211 ASN A N 1
ATOM 1765 C CA . ASN A 1 211 ? -2.339 -11.362 -29.188 1.00 58.97 211 ASN A CA 1
ATOM 1766 C C . ASN A 1 211 ? -2.677 -10.108 -30.017 1.00 58.97 211 ASN A C 1
ATOM 1768 O O . ASN A 1 211 ? -3.155 -10.225 -31.154 1.00 58.97 211 ASN A O 1
ATOM 1772 N N . ALA A 1 212 ? -2.398 -8.912 -29.491 1.00 59.19 212 ALA A N 1
ATOM 1773 C CA . ALA A 1 212 ? -2.559 -7.640 -30.197 1.00 59.19 212 ALA A CA 1
ATOM 1774 C C . ALA A 1 212 ? -1.608 -7.531 -31.404 1.00 59.19 212 ALA A C 1
ATOM 1776 O O . ALA A 1 212 ? -2.004 -7.110 -32.495 1.00 59.19 212 ALA A O 1
ATOM 1777 N N . LEU A 1 213 ? -0.356 -7.974 -31.256 1.00 59.81 213 LEU A N 1
ATOM 1778 C CA . LEU A 1 213 ? 0.597 -8.029 -32.365 1.00 59.81 213 LEU A CA 1
ATOM 1779 C C . LEU A 1 213 ? 0.121 -9.007 -33.448 1.00 59.81 213 LEU A C 1
ATOM 1781 O O . LEU A 1 213 ? 0.066 -8.644 -34.624 1.00 59.81 213 LEU A O 1
ATOM 1785 N N . GLN A 1 214 ? -0.308 -10.216 -33.074 1.00 57.38 214 GLN A N 1
ATOM 1786 C CA . GLN A 1 214 ? -0.810 -11.209 -34.032 1.00 57.38 214 GLN A CA 1
ATOM 1787 C C . GLN A 1 214 ? -2.060 -10.738 -34.793 1.00 57.38 214 GLN A C 1
ATOM 1789 O O . GLN A 1 214 ? -2.183 -10.985 -35.998 1.00 57.38 214 GLN A O 1
ATOM 1794 N N . THR A 1 215 ? -2.985 -10.047 -34.126 1.00 57.03 215 THR A N 1
ATOM 1795 C CA . THR A 1 215 ? -4.171 -9.469 -34.781 1.00 57.03 215 THR A CA 1
ATOM 1796 C C . THR A 1 215 ? -3.794 -8.347 -35.748 1.00 57.03 215 THR A C 1
ATOM 1798 O O . THR A 1 215 ? -4.286 -8.348 -36.879 1.00 57.03 215 THR A O 1
ATOM 1801 N N . ASN A 1 216 ? -2.844 -7.481 -35.382 1.00 53.44 216 ASN A N 1
ATOM 1802 C CA . ASN A 1 216 ? -2.318 -6.433 -36.262 1.00 53.44 216 ASN A CA 1
ATOM 1803 C C . ASN A 1 216 ? -1.558 -6.986 -37.483 1.00 53.44 216 ASN A C 1
ATOM 1805 O O . ASN A 1 216 ? -1.680 -6.449 -38.589 1.00 53.44 216 ASN A O 1
ATOM 1809 N N . PHE A 1 217 ? -0.835 -8.102 -37.339 1.00 54.16 217 PHE A N 1
ATOM 1810 C CA . PHE A 1 217 ? -0.220 -8.812 -38.471 1.00 54.16 217 PHE A CA 1
ATOM 1811 C C . PHE A 1 217 ? -1.262 -9.445 -39.413 1.00 54.16 217 PHE A C 1
ATOM 1813 O O . PHE A 1 217 ? -1.066 -9.489 -40.632 1.00 54.16 217 PHE A O 1
ATOM 1820 N N . ARG A 1 218 ? -2.393 -9.933 -38.882 1.00 52.62 218 ARG A N 1
ATOM 1821 C CA . ARG A 1 218 ? -3.485 -10.502 -39.694 1.00 52.62 218 ARG A CA 1
ATOM 1822 C C . ARG A 1 218 ? -4.257 -9.428 -40.466 1.00 52.62 218 ARG A C 1
ATOM 1824 O O . ARG A 1 218 ? -4.621 -9.663 -41.620 1.00 52.62 218 ARG A O 1
ATOM 1831 N N . THR A 1 219 ? -4.479 -8.252 -39.881 1.00 50.09 219 THR A N 1
ATOM 1832 C CA . THR A 1 219 ? -5.155 -7.131 -40.557 1.00 50.09 219 THR A CA 1
ATOM 1833 C C . THR A 1 219 ? -4.279 -6.492 -41.637 1.00 50.09 219 THR A C 1
ATOM 1835 O O . THR A 1 219 ? -4.768 -6.241 -42.738 1.00 50.09 219 THR A O 1
ATOM 1838 N N . THR A 1 220 ? -2.969 -6.340 -41.409 1.00 48.62 220 THR A N 1
ATOM 1839 C CA . THR A 1 220 ? -2.039 -5.836 -42.443 1.00 48.62 220 THR A CA 1
ATOM 1840 C C . THR A 1 220 ? -1.857 -6.795 -43.624 1.00 48.62 220 THR A C 1
ATOM 1842 O O . THR A 1 220 ? -1.721 -6.329 -44.756 1.00 48.62 220 THR A O 1
ATOM 1845 N N . LYS A 1 221 ? -1.929 -8.122 -43.425 1.00 47.62 221 LYS A N 1
ATOM 1846 C CA . LYS A 1 221 ? -1.934 -9.089 -44.544 1.00 47.62 221 LYS A CA 1
ATOM 1847 C C . LYS A 1 221 ? -3.213 -9.032 -45.392 1.00 47.62 221 LYS A C 1
ATOM 1849 O O . LYS A 1 221 ? -3.126 -9.222 -46.603 1.00 47.62 221 LYS A O 1
ATOM 1854 N N . ARG A 1 222 ? -4.380 -8.721 -44.808 1.00 43.12 222 ARG A N 1
ATOM 1855 C CA . ARG A 1 222 ? -5.646 -8.569 -45.561 1.00 43.12 222 ARG A CA 1
ATOM 1856 C C . ARG A 1 222 ? -5.686 -7.327 -46.460 1.00 43.12 222 ARG A C 1
ATOM 1858 O O . ARG A 1 222 ? -6.374 -7.358 -47.472 1.00 43.12 222 ARG A O 1
ATOM 1865 N N . CYS A 1 223 ? -4.924 -6.276 -46.151 1.00 45.41 223 CYS A N 1
ATOM 1866 C CA . CYS A 1 223 ? -4.833 -5.078 -47.000 1.00 45.41 223 CYS A CA 1
ATOM 1867 C C . CYS A 1 223 ? -3.842 -5.194 -48.175 1.00 45.41 223 CYS A C 1
ATOM 1869 O O . CYS A 1 223 ? -3.761 -4.263 -48.968 1.00 45.41 223 CYS A O 1
ATOM 1871 N N . ARG A 1 224 ? -3.095 -6.302 -48.321 1.00 45.25 224 ARG A N 1
ATOM 1872 C CA . ARG A 1 224 ? -2.093 -6.468 -49.399 1.00 45.25 224 ARG A CA 1
ATOM 1873 C C . ARG A 1 224 ? -2.557 -7.280 -50.618 1.00 45.25 224 ARG A C 1
ATOM 1875 O O . ARG A 1 224 ? -1.758 -7.499 -51.517 1.00 45.25 224 ARG A O 1
ATOM 1882 N N . TYR A 1 225 ? -3.831 -7.668 -50.690 1.00 41.88 225 TYR A N 1
ATOM 1883 C CA . TYR A 1 225 ? -4.418 -8.320 -51.869 1.00 41.88 225 TYR A CA 1
ATOM 1884 C C . TYR A 1 225 ? -5.680 -7.580 -52.324 1.00 41.88 225 TYR A C 1
ATOM 1886 O O . TYR A 1 225 ? -6.802 -8.054 -52.167 1.00 41.88 225 TYR A O 1
ATOM 1894 N N . LYS A 1 226 ? -5.476 -6.372 -52.849 1.00 45.69 226 LYS A N 1
ATOM 1895 C CA . LYS A 1 226 ? -6.399 -5.678 -53.756 1.00 45.69 226 LYS A CA 1
ATOM 1896 C C . LYS A 1 226 ? -5.545 -4.922 -54.775 1.00 45.69 226 LYS A C 1
ATOM 1898 O O . LYS A 1 226 ? -5.291 -3.734 -54.602 1.00 45.69 226 LYS A O 1
ATOM 1903 N N . ILE A 1 227 ? -5.043 -5.649 -55.767 1.00 41.00 227 ILE A N 1
ATOM 1904 C CA . ILE A 1 227 ? -4.601 -5.112 -57.058 1.00 41.00 227 ILE A CA 1
ATOM 1905 C C . ILE A 1 227 ? -5.279 -5.982 -58.107 1.00 41.00 227 ILE A C 1
ATOM 1907 O O . ILE A 1 227 ? -5.238 -7.219 -57.911 1.00 41.00 227 ILE A O 1
#